Protein AF-A0A146L3U7-F1 (afdb_monomer_lite)

Sequence (199 aa):
INCDTAVQVYYIPWEIVKQVVHESEDSKIIMSKIWKAISIKIALNILLYNVVTFQGWAPEKLLLFLNKGFVPIIPEMISVVITTRVEIIILIEGLVMDKFSRTVYTAPVYIPKSMHEIILPEHPDWEYSTMIETRMLIIPSNISNEEELKGPGGIFKFREKERSRDDDSPHRKVGFDVDPKEIVTKSENLNSTTSSKIL

pLDDT: mean 80.88, std 21.65, range [30.23, 97.44]

Organism: Lygus hesperus (NCBI:txid30085)

Secondary structure (DSSP, 8-state):
---SS--------HHHHHHHHHHSTTHHHHHHHHHHHHHHHHHHHHHHHH-GGGTTS-HHHHHHHHTT-B----TTEEEEE--TTEEEEEEEESEEEETTT--EEESSEEE-GGG-EEE-TTSTT--S---SPPEEEEEE-TT--HHHHHSTTSSEEE------S-S-------PPP----------------------

Radius of gyration: 30.85 Å; chains: 1; bounding box: 64×48×101 Å

Foldseek 3Di:
DDDPDDDDDDDDDPVNVVCCCPPDPCNQVVVFVVVLVVQLVVVLVQCCPPPPVCVPPDSVVSSVQSVQKTKDPDPQWFKFFQDPQWDWKFWAADWKALPVVRDIDGPGHTDDSVSRMIGDCNHPPHDDDDPMDIIMIIGTDPVDHDCRQVDPPHGTDGDDDPPPPPPDDDPDDPDDDDDDDDDDDDDDDDDDDYDDDDD

Structure (mmCIF, N/CA/C/O backbone):
data_AF-A0A146L3U7-F1
#
_entry.id   AF-A0A146L3U7-F1
#
loop_
_atom_site.group_PDB
_atom_site.id
_atom_site.type_symbol
_atom_site.label_atom_id
_atom_site.label_alt_id
_atom_site.label_comp_id
_atom_site.label_asym_id
_atom_site.label_entity_id
_atom_site.label_seq_id
_atom_site.pdbx_PDB_ins_code
_atom_site.Cartn_x
_atom_site.Cartn_y
_atom_site.Cartn_z
_atom_site.occupancy
_atom_site.B_iso_or_equiv
_atom_site.auth_seq_id
_atom_site.auth_comp_id
_atom_site.auth_asym_id
_atom_site.auth_atom_id
_atom_site.pdbx_PDB_model_num
ATOM 1 N N . ILE A 1 1 ? -19.710 -14.149 21.135 1.00 64.25 1 ILE A N 1
ATOM 2 C CA . ILE A 1 1 ? -19.512 -12.732 21.518 1.00 64.25 1 ILE A CA 1
ATOM 3 C C . ILE A 1 1 ? -20.471 -12.495 22.664 1.00 64.25 1 ILE A C 1
ATOM 5 O O . ILE A 1 1 ? -21.664 -12.654 22.446 1.00 64.25 1 ILE A O 1
ATOM 9 N N . ASN A 1 2 ? -19.951 -12.235 23.861 1.00 81.06 2 ASN A N 1
ATOM 10 C CA . ASN A 1 2 ? -20.772 -11.973 25.041 1.00 81.06 2 ASN A CA 1
ATOM 11 C C . ASN A 1 2 ? -20.690 -10.479 25.349 1.00 81.06 2 ASN A C 1
ATOM 13 O O . ASN A 1 2 ? -19.618 -9.888 25.222 1.00 81.06 2 ASN A O 1
ATOM 17 N N . CYS A 1 3 ? -21.825 -9.880 25.694 1.00 83.44 3 CYS A N 1
ATOM 18 C CA . CYS A 1 3 ? -21.910 -8.475 26.061 1.00 83.44 3 CYS A CA 1
ATOM 19 C C . CYS A 1 3 ? 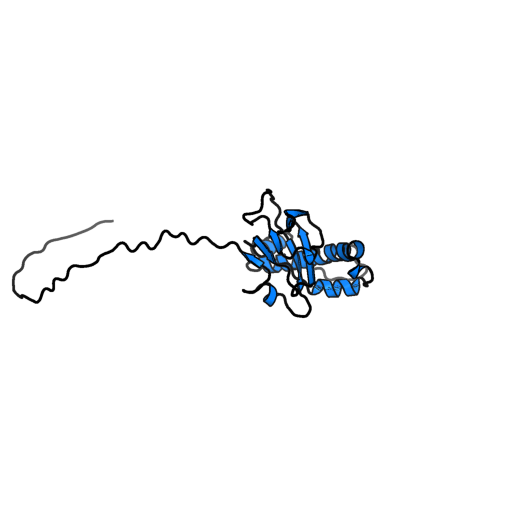-22.214 -8.396 27.554 1.00 83.44 3 CYS A C 1
ATOM 21 O O . CYS A 1 3 ? -23.281 -8.829 27.982 1.00 83.44 3 CYS A O 1
ATOM 23 N N . ASP A 1 4 ? -21.280 -7.843 28.325 1.00 89.12 4 ASP A N 1
ATOM 24 C CA . ASP A 1 4 ? -21.443 -7.658 29.773 1.00 89.12 4 ASP A CA 1
ATOM 25 C C . ASP A 1 4 ? -22.348 -6.453 30.104 1.00 89.12 4 ASP A C 1
ATOM 27 O O . ASP A 1 4 ? -22.789 -6.282 31.238 1.00 89.12 4 ASP A O 1
ATOM 31 N N . THR A 1 5 ? -22.650 -5.614 29.105 1.00 92.12 5 THR A N 1
ATOM 32 C CA . THR A 1 5 ? -23.499 -4.420 29.211 1.00 92.12 5 THR A CA 1
ATOM 33 C C . THR A 1 5 ? -24.486 -4.323 28.045 1.00 92.12 5 THR A C 1
ATOM 35 O O . THR A 1 5 ? -24.352 -5.009 27.028 1.00 92.12 5 THR A O 1
ATOM 38 N N . ALA A 1 6 ? -25.503 -3.464 28.188 1.00 89.69 6 ALA A N 1
ATOM 39 C CA . ALA A 1 6 ? -26.443 -3.173 27.110 1.00 89.69 6 ALA A CA 1
ATOM 40 C C . ALA A 1 6 ? -25.711 -2.518 25.927 1.00 89.69 6 ALA A C 1
ATOM 42 O O . ALA A 1 6 ? -25.064 -1.482 26.082 1.00 89.69 6 ALA A O 1
ATOM 43 N N . VAL A 1 7 ? -25.838 -3.119 24.745 1.00 91.12 7 VAL A N 1
ATOM 44 C CA . VAL A 1 7 ? -25.211 -2.647 23.507 1.00 91.12 7 VAL A CA 1
ATOM 45 C C . VAL A 1 7 ? -26.251 -2.468 22.409 1.00 91.12 7 VAL A C 1
ATOM 47 O O . VAL A 1 7 ? -27.210 -3.232 22.310 1.00 91.12 7 VAL A O 1
ATOM 50 N N . GLN A 1 8 ? -26.035 -1.471 21.554 1.00 91.50 8 GLN A N 1
ATOM 51 C CA . GLN A 1 8 ? -26.776 -1.321 20.308 1.00 91.50 8 GLN A CA 1
ATOM 52 C C . GLN A 1 8 ? -25.985 -1.992 19.186 1.00 91.50 8 GLN A C 1
ATOM 54 O O . GLN A 1 8 ? -24.824 -1.657 18.951 1.00 91.50 8 GLN A O 1
ATOM 59 N N . VAL A 1 9 ? -26.611 -2.950 18.504 1.00 89.00 9 VAL A N 1
ATOM 60 C CA . VAL A 1 9 ? -25.980 -3.722 17.429 1.00 89.00 9 VAL A CA 1
ATOM 61 C C . VAL A 1 9 ? -26.644 -3.377 16.105 1.00 89.00 9 VAL A C 1
ATOM 63 O O . VAL A 1 9 ? -27.868 -3.365 16.000 1.00 89.00 9 VAL A O 1
ATOM 66 N N . TYR A 1 10 ? -25.820 -3.134 15.090 1.00 91.06 10 TYR A N 1
ATOM 67 C CA . TYR A 1 10 ? -26.258 -3.008 13.707 1.00 91.06 10 TYR A CA 1
ATOM 68 C C . TYR A 1 10 ? -25.872 -4.281 12.960 1.00 91.06 10 TYR A C 1
ATOM 70 O O . TYR A 1 10 ? -24.702 -4.662 12.932 1.00 91.06 10 TYR A O 1
ATOM 78 N N . TYR A 1 11 ? -26.864 -4.947 12.377 1.00 91.75 11 TYR A N 1
ATOM 79 C CA . TYR A 1 11 ? -26.659 -6.113 11.529 1.00 91.75 11 TYR A CA 1
ATOM 80 C C . TYR A 1 11 ? -26.715 -5.681 10.065 1.00 91.75 11 TYR A C 1
ATOM 82 O O . TYR A 1 11 ? -27.721 -5.134 9.617 1.00 91.75 11 TYR A O 1
ATOM 90 N N . ILE A 1 12 ? -25.630 -5.927 9.331 1.00 90.88 12 ILE A N 1
ATOM 91 C CA . ILE A 1 12 ? -25.561 -5.712 7.885 1.00 90.88 12 ILE A CA 1
ATOM 92 C C . ILE A 1 12 ? -25.458 -7.098 7.238 1.00 90.88 12 ILE A C 1
ATOM 94 O O . ILE A 1 12 ? -24.475 -7.798 7.503 1.00 90.88 12 ILE A O 1
ATOM 98 N N . PRO A 1 13 ? -26.444 -7.520 6.426 1.00 94.44 13 PRO A N 1
ATOM 99 C CA . PRO A 1 13 ? -26.392 -8.804 5.737 1.00 94.44 13 PRO A CA 1
ATOM 100 C C . PRO A 1 13 ? -25.167 -8.908 4.828 1.00 94.44 13 PRO A C 1
ATOM 102 O O . PRO A 1 13 ? -24.759 -7.925 4.200 1.00 94.44 13 PRO A O 1
ATOM 105 N N . TRP A 1 14 ? -24.598 -10.108 4.726 1.00 90.19 14 TRP A N 1
ATOM 106 C CA . TRP A 1 14 ? -23.411 -10.351 3.905 1.00 90.19 14 TRP A CA 1
ATOM 107 C C . TRP A 1 14 ? -23.658 -10.033 2.428 1.00 90.19 14 TRP A C 1
ATOM 109 O O . TRP A 1 14 ? -22.782 -9.506 1.751 1.00 90.19 14 TRP A O 1
ATOM 119 N N . GLU A 1 15 ? -24.867 -10.287 1.943 1.00 93.31 15 GLU A N 1
ATOM 120 C CA . GLU A 1 15 ? -25.295 -10.033 0.571 1.00 93.31 15 GLU A CA 1
ATOM 121 C C . GLU A 1 15 ? -25.201 -8.542 0.238 1.00 93.31 15 GLU A C 1
ATOM 123 O O . GLU A 1 15 ? -24.693 -8.177 -0.819 1.00 93.31 15 GLU A O 1
ATOM 128 N N . ILE A 1 16 ? -25.602 -7.682 1.180 1.00 90.62 16 ILE A N 1
ATOM 129 C CA . ILE A 1 16 ? -25.508 -6.226 1.038 1.00 90.62 16 ILE A CA 1
ATOM 130 C C . ILE A 1 16 ? -24.049 -5.783 1.067 1.00 90.62 16 ILE A C 1
ATOM 132 O O . ILE A 1 16 ? -23.641 -4.977 0.235 1.00 90.62 16 ILE A O 1
ATOM 136 N N . VAL A 1 17 ? -23.238 -6.329 1.981 1.00 88.81 17 VAL A N 1
ATOM 137 C CA . VAL A 1 17 ? -21.798 -6.032 2.016 1.00 88.81 17 VAL A CA 1
ATOM 138 C C . VAL A 1 17 ? -21.153 -6.410 0.688 1.00 88.81 17 VAL A C 1
ATOM 140 O O . VAL A 1 17 ? -20.455 -5.590 0.103 1.00 88.81 17 VAL A O 1
ATOM 143 N N . LYS A 1 18 ? -21.424 -7.614 0.180 1.00 89.75 18 LYS A N 1
ATOM 144 C CA . LYS A 1 18 ? -20.899 -8.108 -1.093 1.00 89.75 18 LYS A CA 1
ATOM 145 C C . LYS A 1 18 ? -21.318 -7.202 -2.250 1.00 89.75 18 LYS A C 1
ATOM 147 O O . LYS A 1 18 ? -20.466 -6.793 -3.033 1.00 89.75 18 LYS A O 1
ATOM 152 N N . GLN A 1 19 ? -22.597 -6.848 -2.324 1.00 88.31 19 GLN A N 1
ATOM 153 C CA . GLN A 1 19 ? -23.114 -5.954 -3.353 1.00 88.31 19 GLN A CA 1
ATOM 154 C C . GLN A 1 19 ? -22.427 -4.586 -3.303 1.00 88.31 19 GLN A C 1
ATOM 156 O O . GLN A 1 19 ? -21.906 -4.112 -4.304 1.00 88.31 19 GLN A O 1
ATOM 161 N N . VAL A 1 20 ? -22.338 -3.964 -2.129 1.00 88.19 20 VAL A N 1
ATOM 162 C CA . VAL A 1 20 ? -21.688 -2.656 -1.975 1.00 88.19 20 VAL A CA 1
ATOM 163 C C . VAL A 1 20 ? -20.201 -2.734 -2.324 1.00 88.19 20 VAL A C 1
ATOM 165 O O . VAL A 1 20 ? -19.662 -1.858 -2.995 1.00 88.19 20 VAL A O 1
ATOM 168 N N . VAL A 1 21 ? -19.527 -3.797 -1.904 1.00 87.31 21 VAL A N 1
ATOM 169 C CA . VAL A 1 21 ? -18.091 -3.973 -2.113 1.00 87.31 21 VAL A CA 1
ATOM 170 C C . VAL A 1 21 ? -17.738 -4.256 -3.577 1.00 87.31 21 VAL A C 1
ATOM 172 O O . VAL A 1 21 ? -16.636 -3.899 -3.984 1.00 87.31 21 VAL A O 1
ATOM 175 N N . HIS A 1 22 ? -18.633 -4.839 -4.380 1.00 86.75 22 HIS A N 1
ATOM 176 C CA . HIS A 1 22 ? -18.335 -5.226 -5.768 1.00 86.75 22 HIS A CA 1
ATOM 177 C C . HIS A 1 22 ? -19.089 -4.439 -6.845 1.00 86.75 22 HIS A C 1
ATOM 179 O O . HIS A 1 22 ? -18.565 -4.278 -7.942 1.00 86.75 22 HIS A O 1
ATOM 185 N N . GLU A 1 23 ? -20.299 -3.966 -6.557 1.00 87.31 23 GLU A N 1
ATOM 186 C CA . GLU A 1 23 ? -21.228 -3.426 -7.561 1.00 87.31 23 GLU A CA 1
ATOM 187 C C . GLU A 1 23 ? -21.478 -1.921 -7.401 1.00 87.31 23 GLU A C 1
ATOM 189 O O . GLU A 1 23 ? -22.061 -1.302 -8.288 1.00 87.31 23 GLU A O 1
ATOM 194 N N . SER A 1 24 ? -21.048 -1.308 -6.292 1.00 88.12 24 SER A N 1
ATOM 195 C CA . SER A 1 24 ? -21.213 0.137 -6.099 1.00 88.12 24 SER A CA 1
ATOM 196 C C . SER A 1 24 ? -20.168 0.954 -6.862 1.00 88.12 24 SER A C 1
ATOM 198 O O . SER A 1 24 ? -19.038 0.511 -7.075 1.00 88.12 24 SER A O 1
ATOM 200 N N . GLU A 1 25 ? -20.520 2.193 -7.205 1.00 85.50 25 GLU A N 1
ATOM 201 C CA . GLU A 1 25 ? -19.589 3.176 -7.778 1.00 85.50 25 GLU A CA 1
ATOM 202 C C . GLU A 1 25 ? -18.377 3.417 -6.854 1.00 85.50 25 GLU A C 1
ATOM 204 O O . GLU A 1 25 ? -17.232 3.497 -7.304 1.00 85.50 25 GLU A O 1
ATOM 209 N N . ASP A 1 26 ? -18.616 3.390 -5.539 1.00 87.75 26 ASP A N 1
ATOM 210 C CA . ASP A 1 26 ? -17.605 3.570 -4.495 1.00 87.75 26 ASP A CA 1
ATOM 211 C C . ASP A 1 26 ? -16.837 2.287 -4.134 1.00 87.75 26 ASP A C 1
ATOM 213 O O . ASP A 1 26 ? -15.997 2.301 -3.225 1.00 87.75 26 ASP A O 1
ATOM 217 N N . SER A 1 27 ? -17.073 1.175 -4.840 1.00 88.19 27 SER A N 1
ATOM 218 C CA . SER A 1 27 ? -16.477 -0.141 -4.567 1.00 88.19 27 SER A CA 1
ATOM 219 C C . SER A 1 27 ? -14.962 -0.059 -4.343 1.00 88.19 27 SER A C 1
ATOM 221 O O . SER A 1 27 ? -14.445 -0.586 -3.355 1.00 88.19 27 SER A O 1
ATOM 223 N N . LYS A 1 28 ? -14.241 0.684 -5.193 1.00 88.31 28 LYS A N 1
ATOM 224 C CA . LYS A 1 28 ? -12.779 0.849 -5.091 1.00 88.31 28 LYS A CA 1
ATOM 225 C C . LYS A 1 28 ? -12.353 1.561 -3.808 1.00 88.31 28 LYS A C 1
ATOM 227 O O . LYS A 1 28 ? -11.366 1.169 -3.183 1.00 88.31 28 LYS A O 1
ATOM 232 N N . ILE A 1 29 ? -13.088 2.594 -3.400 1.00 89.94 29 ILE A N 1
ATOM 233 C CA . ILE A 1 29 ? -12.806 3.358 -2.177 1.00 89.94 29 ILE A CA 1
ATOM 234 C C . ILE A 1 29 ? -13.068 2.478 -0.954 1.00 89.94 29 ILE A C 1
ATOM 236 O O . ILE A 1 29 ? -12.265 2.446 -0.019 1.00 89.94 29 ILE A O 1
ATOM 240 N N . ILE A 1 30 ? -14.173 1.735 -0.966 1.00 91.19 30 ILE A N 1
ATOM 241 C CA . ILE A 1 30 ? -14.545 0.823 0.117 1.00 91.19 30 ILE A CA 1
ATOM 242 C C . ILE A 1 30 ? -13.511 -0.300 0.237 1.00 91.19 30 ILE A C 1
ATOM 244 O O . ILE A 1 30 ? -12.990 -0.532 1.329 1.00 91.19 30 ILE A O 1
ATOM 248 N N . MET A 1 31 ? -13.135 -0.924 -0.880 1.00 90.88 31 MET A N 1
ATOM 249 C CA . MET A 1 31 ? -12.073 -1.931 -0.927 1.00 90.88 31 MET A CA 1
ATOM 250 C C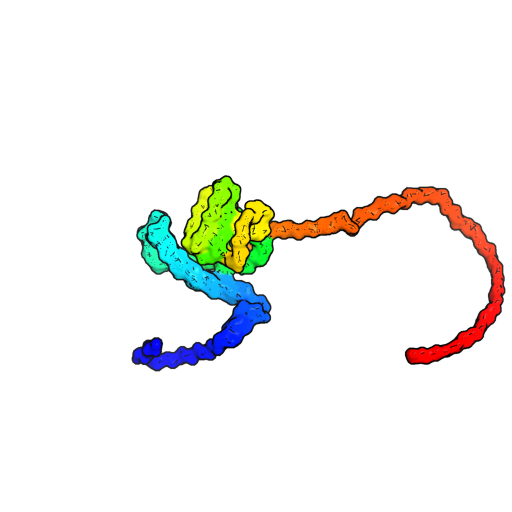 . MET A 1 31 ? -10.751 -1.383 -0.399 1.00 90.88 31 MET A C 1
ATOM 252 O O . MET A 1 31 ? -10.131 -2.017 0.451 1.00 90.88 31 MET A O 1
ATOM 256 N N . SER A 1 32 ? -10.339 -0.188 -0.827 1.00 92.56 32 SER A N 1
ATOM 257 C CA . SER A 1 32 ? -9.122 0.461 -0.323 1.00 92.56 32 SER A CA 1
ATOM 258 C C . SER A 1 32 ? -9.145 0.610 1.205 1.00 92.56 32 SER A C 1
ATOM 260 O O . SER A 1 32 ? -8.160 0.296 1.876 1.00 92.56 32 SER A O 1
ATOM 262 N N . LYS A 1 33 ? -10.285 1.013 1.784 1.00 93.44 33 LYS A N 1
ATOM 263 C CA . LYS A 1 33 ? -10.459 1.147 3.241 1.00 93.44 33 LYS A CA 1
ATOM 264 C C . LYS A 1 33 ? -10.426 -0.198 3.970 1.00 93.44 33 LYS A C 1
ATOM 266 O O . LYS A 1 33 ? -9.764 -0.303 5.004 1.00 93.44 33 LYS A O 1
ATOM 271 N N . ILE A 1 34 ? -11.100 -1.219 3.438 1.00 93.06 34 ILE A N 1
ATOM 272 C CA . ILE A 1 34 ? -11.085 -2.581 3.998 1.00 93.06 34 ILE A CA 1
ATOM 273 C C . ILE A 1 34 ? -9.654 -3.116 4.002 1.00 93.06 34 ILE A C 1
ATOM 275 O O . ILE A 1 34 ? -9.141 -3.543 5.040 1.00 93.06 34 ILE A O 1
ATOM 279 N N . TRP A 1 35 ? -8.973 -3.015 2.863 1.00 95.06 35 TRP A N 1
ATOM 280 C CA . TRP A 1 35 ? -7.601 -3.477 2.738 1.00 95.06 35 TRP A CA 1
ATOM 281 C C . TRP A 1 35 ? -6.644 -2.683 3.602 1.00 95.06 35 TRP A C 1
ATOM 283 O O . TRP A 1 35 ? -5.776 -3.293 4.213 1.00 95.06 35 TRP A O 1
ATOM 293 N N . LYS A 1 36 ? -6.816 -1.368 3.759 1.00 96.19 36 LYS A N 1
ATOM 294 C CA . LYS A 1 36 ? -6.034 -0.580 4.721 1.00 96.19 36 LYS A CA 1
ATOM 295 C C . LYS A 1 36 ? -6.154 -1.141 6.139 1.00 96.19 36 LYS A C 1
ATOM 297 O O . LYS A 1 36 ? -5.131 -1.343 6.790 1.00 96.19 36 LYS A O 1
ATOM 302 N N . ALA A 1 37 ? -7.364 -1.453 6.606 1.00 95.69 37 ALA A N 1
ATOM 303 C CA . ALA A 1 37 ? -7.568 -2.019 7.942 1.00 95.69 37 ALA A CA 1
ATOM 304 C C . ALA A 1 37 ? -6.878 -3.386 8.118 1.00 95.69 37 ALA A C 1
ATOM 306 O O . ALA A 1 37 ? -6.237 -3.630 9.143 1.00 95.69 37 ALA A O 1
ATOM 307 N N . ILE A 1 38 ? -6.964 -4.260 7.110 1.00 95.44 38 ILE A N 1
ATOM 308 C CA . ILE A 1 38 ? -6.264 -5.557 7.086 1.00 95.44 38 ILE A CA 1
ATOM 309 C C . ILE A 1 38 ? -4.745 -5.341 7.089 1.00 95.44 38 ILE A C 1
ATOM 311 O O . ILE A 1 38 ? -4.009 -5.960 7.860 1.00 95.44 38 ILE A O 1
ATOM 315 N N . SER A 1 39 ? -4.285 -4.403 6.268 1.00 96.62 39 SER A N 1
ATOM 316 C CA . SER A 1 39 ? -2.871 -4.155 6.029 1.00 96.62 39 SER A CA 1
ATOM 317 C C . SER A 1 39 ? -2.173 -3.607 7.258 1.00 96.62 39 SER A C 1
ATOM 319 O O . SER A 1 39 ? -1.057 -4.018 7.535 1.00 96.62 39 SER A O 1
ATOM 321 N N . ILE A 1 40 ? -2.823 -2.733 8.032 1.00 96.69 40 ILE A N 1
ATOM 322 C CA . ILE A 1 40 ? -2.271 -2.209 9.290 1.00 96.69 40 ILE A CA 1
ATOM 323 C C . ILE A 1 40 ? -1.967 -3.353 10.268 1.00 96.69 40 ILE A C 1
ATOM 325 O O . ILE A 1 40 ? -0.909 -3.354 10.892 1.00 96.69 40 ILE A O 1
ATOM 329 N N . LYS A 1 41 ? -2.847 -4.359 10.375 1.00 94.62 41 LYS A N 1
ATOM 330 C CA . LYS A 1 41 ? -2.627 -5.516 11.262 1.00 94.62 41 LYS A CA 1
ATOM 331 C C . LYS A 1 41 ? -1.448 -6.376 10.807 1.00 94.62 41 LYS A C 1
ATOM 333 O O . LYS A 1 41 ? -0.636 -6.793 11.632 1.00 94.62 41 LYS A O 1
ATOM 338 N N . ILE A 1 42 ? -1.344 -6.628 9.504 1.00 95.12 42 ILE A N 1
ATOM 339 C CA . ILE A 1 42 ? -0.239 -7.398 8.916 1.00 95.12 42 ILE A CA 1
ATOM 340 C C . ILE A 1 42 ? 1.079 -6.628 9.076 1.00 95.12 42 ILE A C 1
ATOM 342 O O . ILE A 1 42 ? 2.064 -7.160 9.587 1.00 95.12 42 ILE A O 1
ATOM 346 N N . ALA A 1 43 ? 1.066 -5.347 8.715 1.00 95.62 43 ALA A N 1
ATOM 347 C CA . ALA A 1 43 ? 2.201 -4.442 8.780 1.00 95.62 43 ALA A CA 1
ATOM 348 C C . ALA A 1 43 ? 2.772 -4.306 10.190 1.00 95.62 43 ALA A C 1
ATOM 350 O O . ALA A 1 43 ? 3.988 -4.333 10.351 1.00 95.62 43 ALA A O 1
ATOM 351 N N . LEU A 1 44 ? 1.910 -4.197 11.206 1.00 94.44 44 LEU A N 1
ATOM 352 C CA . LEU A 1 44 ? 2.335 -4.099 12.600 1.00 94.44 44 LEU A CA 1
ATOM 353 C C . LEU A 1 44 ? 3.244 -5.274 12.984 1.00 94.44 44 LEU A C 1
ATOM 355 O O . LEU A 1 44 ? 4.330 -5.059 13.513 1.00 94.44 44 LEU A O 1
ATOM 359 N N . ASN A 1 45 ? 2.834 -6.501 12.653 1.00 92.00 45 ASN A N 1
ATOM 360 C CA . ASN A 1 45 ? 3.616 -7.700 12.946 1.00 92.00 45 ASN A CA 1
ATOM 361 C C . ASN A 1 45 ? 4.924 -7.727 12.144 1.00 92.00 45 ASN A C 1
ATOM 363 O O . ASN A 1 45 ? 5.991 -7.949 12.707 1.00 92.00 45 ASN A O 1
ATOM 367 N N . ILE A 1 46 ? 4.871 -7.442 10.841 1.00 92.69 46 ILE A N 1
ATOM 368 C CA . ILE A 1 46 ? 6.070 -7.458 9.991 1.00 92.69 46 ILE A CA 1
ATOM 369 C C . ILE A 1 46 ? 7.111 -6.453 10.484 1.00 92.69 46 ILE A C 1
ATOM 371 O O . ILE A 1 46 ? 8.285 -6.794 10.599 1.00 92.69 46 ILE A O 1
ATOM 375 N N . LEU A 1 47 ? 6.701 -5.221 10.783 1.00 92.75 47 LEU A N 1
ATOM 376 C CA . LEU A 1 47 ? 7.633 -4.169 11.172 1.00 92.75 47 LEU A CA 1
ATOM 377 C C . LEU A 1 47 ? 8.226 -4.411 12.562 1.00 92.75 47 LEU A C 1
ATOM 379 O O . LEU A 1 47 ? 9.426 -4.213 12.733 1.00 92.75 47 LEU A O 1
ATOM 383 N N . LEU A 1 48 ? 7.423 -4.870 13.529 1.00 89.44 48 LEU A N 1
ATOM 384 C CA . LEU A 1 48 ? 7.907 -5.136 14.886 1.00 89.44 48 LEU A CA 1
ATOM 385 C C . LEU A 1 48 ? 8.944 -6.257 14.932 1.00 89.44 48 LEU A C 1
ATOM 387 O O . LEU A 1 48 ? 9.884 -6.156 15.709 1.00 89.44 48 LEU A O 1
ATOM 391 N N . TYR A 1 49 ? 8.801 -7.306 14.120 1.00 85.94 49 TYR A N 1
ATOM 392 C CA . TYR A 1 49 ? 9.704 -8.459 14.191 1.00 85.94 49 TYR A CA 1
ATOM 393 C C . TYR A 1 49 ? 10.848 -8.395 13.177 1.00 85.94 49 TYR A C 1
ATOM 395 O O . TYR A 1 49 ? 11.975 -8.755 13.513 1.00 85.94 49 TYR A O 1
ATOM 403 N N . ASN A 1 50 ? 10.599 -7.879 11.969 1.00 86.38 50 ASN A N 1
ATOM 404 C CA . ASN A 1 50 ? 11.531 -8.033 10.847 1.00 86.38 50 ASN A CA 1
ATOM 405 C C . ASN A 1 50 ? 12.312 -6.758 10.503 1.00 86.38 50 ASN A C 1
ATOM 407 O O . ASN A 1 50 ? 13.232 -6.817 9.689 1.00 86.38 50 ASN A O 1
ATOM 411 N N . VAL A 1 51 ? 11.969 -5.602 11.088 1.00 88.88 51 VAL A N 1
ATOM 412 C CA . VAL A 1 51 ? 12.601 -4.321 10.739 1.00 88.88 51 VAL A CA 1
ATOM 413 C C . VAL A 1 51 ? 13.180 -3.643 11.979 1.00 88.88 51 VAL A C 1
ATOM 415 O O . VAL A 1 51 ? 12.461 -3.082 12.804 1.00 88.88 51 VAL A O 1
ATOM 418 N N . VAL A 1 52 ? 14.513 -3.637 12.072 1.00 87.88 52 VAL A N 1
ATOM 419 C CA . VAL A 1 52 ? 15.281 -3.128 13.229 1.00 87.88 52 VAL A CA 1
ATOM 420 C C . VAL A 1 52 ? 14.878 -1.704 13.626 1.00 87.88 52 VAL A C 1
ATOM 422 O O . VAL A 1 52 ? 14.763 -1.395 14.808 1.00 87.88 52 VAL A O 1
ATOM 425 N N . THR A 1 53 ? 14.584 -0.839 12.653 1.00 88.06 53 THR A N 1
ATOM 426 C CA . THR A 1 53 ? 14.162 0.552 12.889 1.00 88.06 53 THR A CA 1
ATOM 427 C C . THR A 1 53 ? 12.897 0.673 13.752 1.00 88.06 53 THR A C 1
ATOM 429 O O . THR A 1 53 ? 12.733 1.675 14.452 1.00 88.06 53 THR A O 1
ATOM 432 N N . PHE A 1 54 ? 12.013 -0.332 13.727 1.00 89.12 54 PHE A N 1
ATOM 433 C CA . PHE A 1 54 ? 10.716 -0.309 14.411 1.00 89.12 54 PHE A CA 1
ATOM 434 C C . PHE A 1 54 ? 10.638 -1.232 15.634 1.00 89.12 54 PHE A C 1
ATOM 436 O O . PHE A 1 54 ? 9.689 -1.109 16.403 1.00 89.12 54 PHE A O 1
ATOM 443 N N . GLN A 1 55 ? 11.643 -2.080 15.882 1.00 86.06 55 GLN A N 1
ATOM 444 C CA . GLN A 1 55 ? 11.680 -3.004 17.030 1.00 86.06 55 GLN A CA 1
ATOM 445 C C . GLN A 1 55 ? 11.586 -2.301 18.400 1.00 86.06 55 GLN A C 1
ATOM 447 O O . GLN A 1 55 ? 11.108 -2.889 19.363 1.00 86.06 55 GLN A O 1
ATOM 452 N N . GLY A 1 56 ? 12.006 -1.034 18.497 1.00 86.19 56 GLY A N 1
ATOM 453 C CA . GLY A 1 56 ? 11.920 -0.234 19.728 1.00 86.19 56 GLY A CA 1
ATOM 454 C C . GLY A 1 56 ? 10.670 0.645 19.848 1.00 86.19 56 GLY A C 1
ATOM 455 O O . GLY A 1 56 ? 10.575 1.450 20.774 1.00 86.19 56 GLY A O 1
ATOM 456 N N . TRP A 1 57 ? 9.743 0.584 18.891 1.00 92.69 57 TRP A N 1
ATOM 457 C CA . TRP A 1 57 ? 8.547 1.423 18.920 1.00 92.69 57 TRP A CA 1
ATOM 458 C C . TRP A 1 57 ? 7.450 0.783 19.766 1.00 92.69 57 TRP A C 1
ATOM 460 O O . TRP A 1 57 ? 7.186 -0.411 19.664 1.00 92.69 57 TRP A O 1
ATOM 470 N N . ALA A 1 58 ? 6.748 1.608 20.547 1.00 93.06 58 ALA A N 1
ATOM 471 C CA . ALA A 1 58 ? 5.503 1.186 21.177 1.00 93.06 58 ALA A CA 1
ATOM 472 C C . ALA A 1 58 ? 4.460 0.821 20.095 1.00 93.06 58 ALA A C 1
ATOM 474 O O . ALA A 1 58 ? 4.355 1.554 19.097 1.00 93.06 58 ALA A O 1
ATOM 475 N N . PRO A 1 59 ? 3.669 -0.256 20.273 1.00 90.88 59 PRO A N 1
ATOM 476 C CA . PRO A 1 59 ? 2.657 -0.674 19.302 1.00 90.88 59 PRO A CA 1
ATOM 477 C C . PRO A 1 59 ? 1.686 0.447 18.913 1.00 90.88 59 PRO A C 1
ATOM 479 O O . PRO A 1 59 ? 1.362 0.609 17.739 1.00 90.88 59 PRO A O 1
ATOM 482 N N . GLU A 1 60 ? 1.281 1.286 19.865 1.00 92.44 60 GLU A N 1
ATOM 483 C CA . GLU A 1 60 ? 0.350 2.399 19.656 1.00 92.44 60 GLU A CA 1
ATOM 484 C C . GLU A 1 60 ? 0.955 3.469 18.743 1.00 92.44 60 GLU A C 1
ATOM 486 O O . GLU A 1 60 ? 0.296 3.976 17.833 1.00 92.44 60 GLU A O 1
ATOM 491 N N . LYS A 1 61 ? 2.244 3.778 18.935 1.00 93.75 61 LYS A N 1
ATOM 492 C CA . LYS A 1 61 ? 2.981 4.714 18.076 1.00 93.75 61 LYS A CA 1
ATOM 493 C C . LYS A 1 61 ? 3.065 4.180 16.648 1.00 93.75 61 LYS A C 1
ATOM 495 O O . LYS A 1 61 ? 2.897 4.942 15.694 1.00 93.75 61 LYS A O 1
ATOM 500 N N . LEU A 1 62 ? 3.316 2.881 16.499 1.00 94.19 62 LEU A N 1
ATOM 501 C CA . LEU A 1 62 ? 3.398 2.245 15.192 1.00 94.19 62 LEU A CA 1
ATOM 502 C C . LEU A 1 62 ? 2.028 2.213 14.504 1.00 94.19 62 LEU A C 1
ATOM 504 O O . LEU A 1 62 ? 1.942 2.549 13.329 1.00 94.19 62 LEU A O 1
ATOM 508 N N . LEU A 1 63 ? 0.945 1.935 15.232 1.00 94.75 63 LEU A N 1
ATOM 509 C CA . LEU A 1 63 ? -0.421 2.035 14.711 1.00 94.75 63 LEU A CA 1
ATOM 510 C C . LEU A 1 63 ? -0.746 3.448 14.207 1.00 94.75 63 LEU A C 1
ATOM 512 O O . LEU A 1 63 ? -1.275 3.598 13.107 1.00 94.75 63 LEU A O 1
ATOM 516 N N . LEU A 1 64 ? -0.406 4.494 14.967 1.00 94.44 64 LEU A N 1
ATOM 517 C CA . LEU A 1 64 ? -0.594 5.885 14.530 1.00 94.44 64 LEU A CA 1
ATOM 518 C C . LEU A 1 64 ? 0.193 6.199 13.252 1.00 94.44 64 LEU A C 1
ATOM 520 O O . LEU A 1 64 ? -0.302 6.897 12.369 1.00 94.44 64 LEU A O 1
ATOM 524 N N . PHE A 1 65 ? 1.406 5.665 13.134 1.00 94.75 65 PHE A N 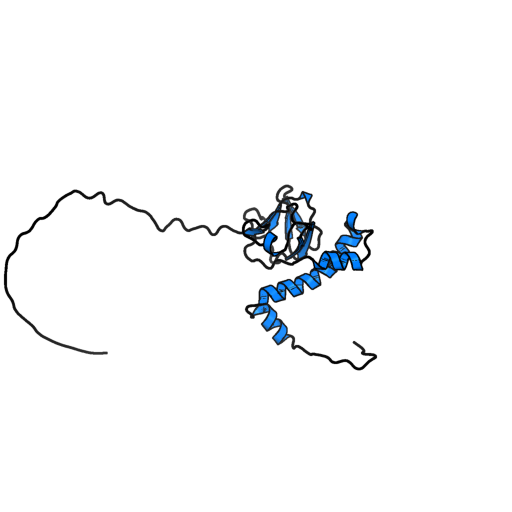1
ATOM 525 C CA . PHE A 1 65 ? 2.227 5.818 11.940 1.00 94.75 65 PHE A CA 1
ATOM 526 C C . PHE A 1 65 ? 1.645 5.070 10.728 1.00 94.75 65 PHE A C 1
ATOM 528 O O . PHE A 1 65 ? 1.475 5.672 9.669 1.00 94.75 65 PHE A O 1
ATOM 535 N N . LEU A 1 66 ? 1.259 3.801 10.894 1.00 95.69 66 LEU A N 1
ATOM 536 C CA . LEU A 1 66 ? 0.636 2.977 9.851 1.00 95.69 66 LEU A CA 1
ATOM 537 C C . LEU A 1 66 ? -0.697 3.565 9.358 1.00 95.69 66 LEU A C 1
ATOM 539 O O . LEU A 1 66 ? -1.027 3.448 8.179 1.00 95.69 66 LEU A O 1
ATOM 543 N N . ASN A 1 67 ? -1.442 4.253 10.229 1.00 94.56 67 ASN A N 1
ATOM 544 C CA . ASN A 1 67 ? -2.702 4.913 9.875 1.00 94.56 67 ASN A CA 1
ATOM 545 C C . ASN A 1 67 ? -2.552 6.031 8.832 1.00 94.56 67 ASN A C 1
ATOM 547 O O . ASN A 1 67 ? -3.532 6.351 8.153 1.00 94.56 67 ASN A O 1
ATOM 551 N N . LYS A 1 68 ? -1.350 6.593 8.657 1.00 94.75 68 LYS A N 1
ATOM 552 C CA . LYS A 1 68 ? -1.061 7.560 7.585 1.00 94.75 68 LYS A CA 1
ATOM 553 C C . LYS A 1 68 ? -1.035 6.918 6.197 1.00 94.75 68 LYS A C 1
ATOM 555 O O . LYS A 1 68 ? -1.132 7.625 5.202 1.00 94.75 68 LYS A O 1
ATOM 560 N N . GLY A 1 69 ? -0.871 5.598 6.129 1.00 95.69 69 GLY A N 1
ATOM 561 C CA . GLY A 1 69 ? -0.771 4.881 4.868 1.00 95.69 69 GLY A CA 1
ATOM 562 C C . GLY A 1 69 ? -2.096 4.747 4.128 1.00 95.69 69 GLY A C 1
ATOM 563 O O . GLY A 1 69 ? -3.179 4.942 4.686 1.00 95.69 69 GLY A O 1
ATOM 564 N N . PHE A 1 70 ? -2.003 4.357 2.866 1.00 96.31 70 PHE A N 1
ATOM 565 C CA . PHE A 1 70 ? -3.136 4.063 1.999 1.00 96.31 70 PHE A CA 1
ATOM 566 C C . PHE A 1 70 ? -2.863 2.796 1.187 1.00 96.31 70 PHE A C 1
ATOM 568 O O . PHE A 1 70 ? -1.711 2.401 0.995 1.00 96.31 70 PHE A O 1
ATOM 575 N N . VAL A 1 71 ? -3.932 2.150 0.722 1.00 96.19 71 VAL A N 1
ATOM 576 C CA . VAL A 1 71 ? -3.847 0.992 -0.175 1.00 96.19 71 VAL A CA 1
ATOM 577 C C . VAL A 1 71 ? -4.369 1.419 -1.545 1.00 96.19 71 VAL A C 1
ATOM 579 O O . VAL A 1 71 ? -5.576 1.648 -1.680 1.00 96.19 71 VAL A O 1
ATOM 582 N N . PRO A 1 72 ? -3.504 1.593 -2.556 1.00 92.56 72 PRO A N 1
ATOM 583 C CA . PRO A 1 72 ? -3.953 1.892 -3.906 1.00 92.56 72 PRO A CA 1
ATOM 584 C C . PRO A 1 72 ? -4.735 0.704 -4.478 1.00 92.56 72 PRO A C 1
ATOM 586 O O . PRO A 1 72 ? -4.243 -0.419 -4.492 1.00 92.56 72 PRO A O 1
ATOM 589 N N . ILE A 1 73 ? -5.945 0.974 -4.970 1.00 88.12 73 ILE A N 1
ATOM 590 C CA . ILE A 1 73 ? -6.704 0.060 -5.830 1.00 88.12 73 ILE A CA 1
ATOM 591 C C . ILE A 1 73 ? -6.661 0.675 -7.223 1.00 88.12 73 ILE A C 1
ATOM 593 O O . ILE A 1 73 ? -7.538 1.464 -7.586 1.00 88.12 73 ILE A O 1
ATOM 597 N N . ILE A 1 74 ? -5.570 0.422 -7.946 1.00 79.50 74 ILE A N 1
ATOM 598 C CA . ILE A 1 74 ? -5.333 1.045 -9.246 1.00 79.50 74 ILE A CA 1
ATOM 599 C C . ILE A 1 74 ? -5.151 -0.058 -10.295 1.00 79.50 74 ILE A C 1
ATOM 601 O O . ILE A 1 74 ? -4.141 -0.759 -10.248 1.00 79.50 74 ILE A O 1
ATOM 605 N N . PRO A 1 75 ? -6.121 -0.231 -11.211 1.00 78.81 75 PRO A N 1
ATOM 606 C CA . PRO A 1 75 ? -5.994 -1.195 -12.298 1.00 78.81 75 PRO A CA 1
ATOM 607 C C . PRO A 1 75 ? -4.913 -0.742 -13.288 1.00 78.81 75 PRO A C 1
ATOM 609 O O . PRO A 1 75 ? -4.625 0.453 -13.376 1.00 78.81 75 PRO A O 1
ATOM 612 N N . GLU A 1 76 ? -4.352 -1.679 -14.054 1.00 83.19 76 GLU A N 1
ATOM 613 C CA . GLU A 1 76 ? -3.364 -1.406 -15.117 1.00 83.19 76 GLU A CA 1
ATOM 614 C C . GLU A 1 76 ? -2.012 -0.857 -14.609 1.00 83.19 76 GLU A C 1
ATOM 616 O O . GLU A 1 76 ? -1.208 -0.308 -15.374 1.00 83.19 76 GLU A O 1
ATOM 621 N N . MET A 1 77 ? -1.757 -0.969 -13.301 1.00 89.38 77 MET A N 1
ATOM 622 C CA . MET A 1 77 ? -0.499 -0.575 -12.673 1.00 89.38 77 MET A CA 1
ATOM 623 C C . MET A 1 77 ? 0.566 -1.646 -12.935 1.00 89.38 77 MET A C 1
ATOM 625 O O . MET A 1 77 ? 0.436 -2.784 -12.491 1.00 89.38 77 MET A O 1
ATOM 629 N N . ILE A 1 78 ? 1.649 -1.264 -13.615 1.00 92.75 78 ILE A N 1
ATOM 630 C CA . ILE A 1 78 ? 2.703 -2.198 -14.050 1.00 92.75 78 ILE A CA 1
ATOM 631 C C . ILE A 1 78 ? 3.993 -2.078 -13.236 1.00 92.75 78 ILE A C 1
ATOM 633 O O . ILE A 1 78 ? 4.732 -3.052 -13.104 1.00 92.75 78 ILE A O 1
ATOM 637 N N . SER A 1 79 ? 4.279 -0.909 -12.657 1.00 94.00 79 SER A N 1
ATOM 638 C CA . SER A 1 79 ? 5.416 -0.747 -11.747 1.00 94.00 79 SER A CA 1
ATOM 639 C C . SER A 1 79 ? 5.194 0.365 -10.722 1.00 94.00 79 SER A C 1
ATOM 641 O O . SER A 1 79 ? 4.337 1.242 -10.884 1.00 94.00 79 SER A O 1
ATOM 643 N N . VAL A 1 80 ? 5.972 0.313 -9.639 1.00 95.12 80 VAL A N 1
ATOM 644 C CA . VAL A 1 80 ? 5.994 1.330 -8.584 1.00 95.12 80 VAL A CA 1
ATOM 645 C C . VAL A 1 80 ? 7.428 1.779 -8.345 1.00 95.12 80 VAL A C 1
ATOM 647 O O . VAL A 1 80 ? 8.289 0.984 -7.971 1.00 95.12 80 VAL A O 1
ATOM 650 N N . VAL A 1 81 ? 7.677 3.074 -8.519 1.00 95.50 81 VAL A N 1
ATOM 651 C CA . VAL A 1 81 ? 8.973 3.705 -8.267 1.00 95.50 81 VAL A CA 1
ATOM 652 C C . VAL A 1 81 ? 9.054 4.142 -6.807 1.00 95.50 81 VAL A C 1
ATOM 654 O O . VAL A 1 81 ? 8.288 4.983 -6.337 1.00 95.50 81 VAL A O 1
ATOM 657 N N . ILE A 1 82 ? 10.017 3.597 -6.079 1.00 94.69 82 ILE A N 1
ATOM 658 C CA . ILE A 1 82 ? 10.273 3.912 -4.680 1.00 94.69 82 ILE A CA 1
ATOM 659 C C . ILE A 1 82 ? 11.146 5.165 -4.608 1.00 94.69 82 ILE A C 1
ATOM 661 O O . ILE A 1 82 ? 12.343 5.146 -4.892 1.00 94.69 82 ILE A O 1
ATOM 665 N N . THR A 1 83 ? 10.530 6.273 -4.207 1.00 93.81 83 THR A N 1
ATOM 666 C CA . THR A 1 83 ? 11.195 7.575 -4.060 1.00 93.81 83 THR A CA 1
ATOM 667 C C . THR A 1 83 ? 11.312 7.971 -2.588 1.00 93.81 83 THR A C 1
ATOM 669 O O . THR A 1 83 ? 10.725 7.345 -1.708 1.00 93.81 83 THR A O 1
ATOM 672 N N . THR A 1 84 ? 12.010 9.072 -2.300 1.00 93.00 84 THR A N 1
ATOM 673 C CA . THR A 1 84 ? 12.085 9.670 -0.951 1.00 93.00 84 THR A CA 1
ATOM 674 C C . THR A 1 84 ? 10.734 10.178 -0.425 1.00 93.00 84 THR A C 1
ATOM 676 O O . THR A 1 84 ? 10.589 10.465 0.765 1.00 93.00 84 THR A O 1
ATOM 679 N N . ARG A 1 85 ? 9.719 10.262 -1.295 1.00 94.19 85 ARG A N 1
ATOM 680 C CA . ARG A 1 85 ? 8.329 10.592 -0.944 1.00 94.19 85 ARG A CA 1
ATOM 681 C C . ARG A 1 85 ? 7.602 9.407 -0.295 1.00 94.19 85 ARG A C 1
ATOM 683 O O . ARG A 1 85 ? 6.538 9.573 0.285 1.00 94.19 85 ARG A O 1
ATOM 690 N N . VAL A 1 86 ? 8.181 8.208 -0.342 1.00 95.50 86 VAL A N 1
ATOM 691 C CA . VAL A 1 86 ? 7.620 7.011 0.287 1.00 95.50 86 VAL A CA 1
ATOM 692 C C . VAL A 1 86 ? 8.444 6.633 1.510 1.00 95.50 86 VAL A C 1
ATOM 694 O O . VAL A 1 86 ? 9.663 6.462 1.446 1.00 95.50 86 VAL A O 1
ATOM 697 N N . GLU A 1 87 ? 7.769 6.490 2.645 1.00 94.50 87 GLU A N 1
ATOM 698 C CA . GLU A 1 87 ? 8.400 6.060 3.885 1.00 94.50 87 GLU A CA 1
ATOM 699 C C . GLU A 1 87 ? 8.469 4.541 3.982 1.00 94.50 87 GLU A C 1
ATOM 701 O O . GLU A 1 87 ? 9.519 3.994 4.302 1.00 94.50 87 GLU A O 1
ATOM 706 N N . ILE A 1 88 ? 7.370 3.849 3.688 1.00 94.00 88 ILE A N 1
ATOM 707 C CA . ILE A 1 88 ? 7.303 2.387 3.742 1.00 94.00 88 ILE A CA 1
ATOM 708 C C . ILE A 1 88 ? 6.395 1.871 2.634 1.00 94.00 88 ILE A C 1
ATOM 710 O O . ILE A 1 88 ? 5.342 2.450 2.364 1.00 94.00 88 ILE A O 1
ATOM 714 N N . ILE A 1 89 ? 6.781 0.731 2.064 1.00 96.19 89 ILE A N 1
ATOM 715 C CA . ILE A 1 89 ? 5.902 -0.123 1.275 1.00 96.19 89 ILE A CA 1
ATOM 716 C C . ILE A 1 89 ? 5.868 -1.503 1.927 1.00 96.19 89 ILE A C 1
ATOM 718 O O . ILE A 1 89 ? 6.907 -2.075 2.258 1.00 96.19 89 ILE A O 1
ATOM 722 N N . ILE A 1 90 ? 4.668 -2.042 2.112 1.00 96.56 90 ILE A N 1
ATOM 723 C CA . ILE A 1 90 ? 4.465 -3.419 2.562 1.00 96.56 90 ILE A CA 1
ATOM 724 C C . ILE A 1 90 ? 3.600 -4.104 1.525 1.00 96.56 90 ILE A C 1
ATOM 726 O O . ILE A 1 90 ? 2.492 -3.653 1.244 1.00 96.56 90 ILE A O 1
ATOM 730 N N . LEU A 1 91 ? 4.115 -5.190 0.966 1.00 96.44 91 LEU A N 1
ATOM 731 C CA . LEU A 1 91 ? 3.350 -6.086 0.122 1.00 96.44 91 LEU A CA 1
ATOM 732 C C . LEU A 1 91 ? 2.435 -6.921 1.021 1.00 96.44 91 LEU A C 1
ATOM 734 O O . LEU A 1 91 ? 2.905 -7.596 1.934 1.00 96.44 91 LEU A O 1
ATOM 738 N N . ILE A 1 92 ? 1.132 -6.833 0.783 1.00 96.00 92 ILE A N 1
ATOM 739 C CA . ILE A 1 92 ? 0.084 -7.433 1.618 1.00 96.00 92 ILE A CA 1
ATOM 740 C C . ILE A 1 92 ? -0.430 -8.722 0.995 1.00 96.00 92 ILE A C 1
ATOM 742 O O . ILE A 1 92 ? -0.633 -9.705 1.701 1.00 96.00 92 ILE A O 1
ATOM 746 N N . GLU A 1 93 ? -0.589 -8.720 -0.325 1.00 94.25 93 GLU A N 1
ATOM 747 C CA . GLU A 1 93 ? -1.042 -9.862 -1.110 1.00 94.25 93 GLU A CA 1
ATOM 748 C C . GLU A 1 93 ? -0.374 -9.830 -2.493 1.00 94.25 93 GLU A C 1
ATOM 750 O O . GLU A 1 93 ? -0.037 -8.754 -2.992 1.00 94.25 93 GLU A O 1
ATOM 755 N N . GLY A 1 94 ? -0.175 -11.002 -3.098 1.00 93.25 94 GLY A N 1
ATOM 756 C CA . GLY A 1 94 ? 0.375 -11.145 -4.445 1.00 93.25 94 GLY A CA 1
ATOM 757 C C . GLY A 1 94 ? 1.900 -11.218 -4.501 1.00 93.25 94 GLY A C 1
ATOM 758 O O . GLY A 1 94 ? 2.569 -11.619 -3.543 1.00 93.25 94 GLY A O 1
ATOM 759 N N . LEU A 1 95 ? 2.432 -10.866 -5.671 1.00 94.19 95 LEU A N 1
ATOM 760 C CA . LEU A 1 95 ? 3.848 -10.964 -6.015 1.00 94.19 95 LEU A CA 1
ATOM 761 C C . LEU A 1 95 ? 4.351 -9.628 -6.563 1.00 94.19 95 LEU A C 1
ATOM 763 O O . LEU A 1 95 ? 3.620 -8.908 -7.247 1.00 94.19 95 LEU A O 1
ATOM 767 N N . VAL A 1 96 ? 5.618 -9.327 -6.296 1.00 95.00 96 VAL A N 1
ATOM 768 C CA . VAL A 1 96 ? 6.355 -8.229 -6.941 1.00 95.00 96 VAL A CA 1
ATOM 769 C C . VAL A 1 96 ? 7.760 -8.693 -7.281 1.00 95.00 96 VAL A C 1
ATOM 771 O O . VAL A 1 96 ? 8.279 -9.613 -6.655 1.00 95.00 96 VAL A O 1
ATOM 774 N N . MET A 1 97 ? 8.393 -8.047 -8.249 1.00 95.12 97 MET A N 1
ATOM 775 C CA . MET A 1 97 ? 9.771 -8.326 -8.636 1.00 95.12 97 MET A CA 1
ATOM 776 C C . MET A 1 97 ? 10.591 -7.054 -8.494 1.00 95.12 97 MET A C 1
ATOM 778 O O . MET A 1 97 ? 10.170 -5.993 -8.943 1.00 95.12 97 MET A O 1
ATOM 782 N N . ASP A 1 98 ? 11.763 -7.144 -7.879 1.00 95.81 98 ASP A N 1
ATOM 783 C CA . ASP A 1 98 ? 12.724 -6.044 -7.926 1.00 95.81 98 ASP A CA 1
ATOM 784 C C . ASP A 1 98 ? 13.277 -5.910 -9.352 1.00 95.81 98 ASP A C 1
ATOM 786 O O . ASP A 1 98 ? 13.812 -6.872 -9.912 1.00 95.81 98 ASP A O 1
ATOM 790 N N . LYS A 1 99 ? 13.162 -4.715 -9.941 1.00 93.88 99 LYS A N 1
ATOM 791 C CA . LYS A 1 99 ? 13.598 -4.452 -11.317 1.00 93.88 99 LYS A CA 1
ATOM 792 C C . LYS A 1 99 ? 15.086 -4.716 -11.524 1.00 93.88 99 LYS A C 1
ATOM 794 O O . LYS A 1 99 ? 15.472 -5.162 -12.603 1.00 93.88 99 LYS A O 1
ATOM 799 N N . PHE A 1 100 ? 15.917 -4.434 -10.520 1.00 92.62 100 PHE A N 1
ATOM 800 C CA . PHE A 1 100 ? 17.364 -4.565 -10.656 1.00 92.62 100 PHE A CA 1
ATOM 801 C C . PHE A 1 100 ? 17.836 -5.999 -10.407 1.00 92.62 100 PHE A C 1
ATOM 803 O O . PHE A 1 100 ? 18.483 -6.588 -11.270 1.00 92.62 100 PHE A O 1
ATOM 810 N N . SER A 1 101 ? 17.499 -6.586 -9.253 1.00 93.38 101 SER A N 1
ATOM 811 C CA . SER A 1 101 ? 17.956 -7.944 -8.922 1.00 93.38 101 SER A CA 1
ATOM 812 C C . SER A 1 101 ? 17.171 -9.057 -9.617 1.00 93.38 101 SER A C 1
ATOM 814 O O . SER A 1 101 ? 17.600 -10.208 -9.559 1.00 93.38 101 SER A O 1
ATOM 816 N N . ARG A 1 102 ? 16.017 -8.745 -10.229 1.00 92.94 102 ARG A N 1
ATOM 817 C CA . ARG A 1 102 ? 15.049 -9.717 -10.774 1.00 92.94 102 ARG A CA 1
ATOM 818 C C . ARG A 1 102 ? 14.517 -10.715 -9.736 1.00 92.94 102 ARG A C 1
ATOM 820 O O . ARG A 1 102 ? 13.891 -11.712 -10.090 1.00 92.94 102 ARG A O 1
ATOM 827 N N . THR A 1 103 ? 14.722 -10.445 -8.446 1.00 93.88 103 THR A N 1
ATOM 828 C CA . THR A 1 103 ? 14.237 -11.302 -7.361 1.00 93.88 103 THR A CA 1
ATOM 829 C C . THR A 1 103 ? 12.739 -11.101 -7.173 1.00 93.88 103 THR A C 1
ATOM 831 O O . THR A 1 103 ? 12.272 -9.966 -7.055 1.00 93.88 103 THR A O 1
ATOM 834 N N . VAL A 1 104 ? 11.986 -12.202 -7.120 1.00 94.06 104 VAL A N 1
ATOM 835 C CA . VAL A 1 104 ? 10.544 -12.190 -6.851 1.00 94.06 104 VAL A CA 1
ATOM 836 C C . VAL A 1 104 ? 10.292 -12.275 -5.350 1.00 94.06 104 VAL A C 1
ATOM 838 O O . VAL A 1 104 ? 10.822 -13.141 -4.656 1.00 94.06 104 VAL A O 1
ATOM 841 N N . TYR A 1 105 ? 9.435 -11.390 -4.863 1.00 94.75 105 TYR A N 1
ATOM 842 C CA . TYR A 1 105 ? 8.998 -11.312 -3.481 1.00 94.75 105 TYR A CA 1
ATOM 843 C C . TYR A 1 105 ? 7.533 -11.715 -3.384 1.00 94.75 105 TYR A C 1
ATOM 845 O O . TYR A 1 105 ? 6.696 -11.281 -4.176 1.00 94.75 105 TYR A O 1
ATOM 853 N N . THR A 1 106 ? 7.238 -12.548 -2.389 1.00 95.06 106 THR A N 1
ATOM 854 C CA . THR A 1 106 ? 5.889 -13.046 -2.111 1.00 95.06 106 THR A CA 1
ATOM 855 C C . THR A 1 106 ? 5.349 -12.405 -0.846 1.00 95.06 106 THR A C 1
ATOM 857 O O . THR A 1 106 ? 6.072 -12.254 0.140 1.00 95.06 106 THR A O 1
ATOM 860 N N . ALA A 1 107 ? 4.080 -12.014 -0.882 1.00 95.06 107 ALA A N 1
ATOM 861 C CA . ALA A 1 107 ? 3.400 -11.443 0.264 1.00 95.06 107 ALA A CA 1
ATOM 862 C C . ALA A 1 107 ? 3.237 -12.446 1.433 1.00 95.06 107 ALA A C 1
ATOM 864 O O . ALA A 1 107 ? 3.115 -13.648 1.191 1.00 95.06 107 ALA A O 1
ATOM 865 N N . PRO A 1 108 ? 3.135 -11.970 2.689 1.00 95.88 108 PRO A N 1
ATOM 866 C CA . PRO A 1 108 ? 3.248 -10.576 3.098 1.00 95.88 108 PRO A CA 1
ATOM 867 C C . PRO A 1 108 ? 4.698 -10.212 3.474 1.00 95.88 108 PRO A C 1
ATOM 869 O O . PRO A 1 108 ? 5.355 -10.929 4.229 1.00 95.88 108 PRO A O 1
ATOM 872 N N . VAL A 1 109 ? 5.218 -9.090 2.966 1.00 95.38 109 VAL A N 1
ATOM 873 C CA . VAL A 1 109 ? 6.637 -8.725 3.147 1.00 95.38 109 VAL A CA 1
ATOM 874 C C . VAL A 1 109 ? 6.874 -7.214 3.111 1.00 95.38 109 VAL A C 1
ATOM 876 O O . VAL A 1 109 ? 6.208 -6.471 2.391 1.00 95.38 109 VAL A O 1
ATOM 879 N N . TYR A 1 110 ? 7.837 -6.743 3.907 1.00 95.50 110 TYR A N 1
ATOM 880 C CA . TYR A 1 110 ? 8.334 -5.367 3.842 1.00 95.50 110 TYR A CA 1
ATOM 881 C C . TYR A 1 110 ? 9.214 -5.187 2.603 1.00 95.50 110 TYR A C 1
ATOM 883 O O . TYR A 1 110 ? 10.141 -5.966 2.393 1.00 95.50 110 TYR A O 1
ATOM 891 N N . ILE A 1 111 ? 8.946 -4.147 1.814 1.00 95.19 111 ILE A N 1
ATOM 892 C CA . ILE A 1 111 ? 9.720 -3.816 0.618 1.00 95.19 111 ILE A CA 1
ATOM 893 C C . ILE A 1 111 ? 10.797 -2.782 0.992 1.00 95.19 111 ILE A C 1
ATOM 895 O O . ILE A 1 111 ? 10.465 -1.645 1.342 1.00 95.19 111 ILE A O 1
ATOM 899 N N . PRO A 1 112 ? 12.093 -3.142 0.933 1.00 92.25 112 PRO A N 1
ATOM 900 C CA . PRO A 1 112 ? 13.191 -2.228 1.218 1.00 92.25 112 PRO A CA 1
ATOM 901 C C . PRO A 1 112 ? 13.261 -1.057 0.232 1.00 92.25 112 PRO A C 1
ATOM 903 O O . PRO A 1 112 ? 13.123 -1.231 -0.978 1.00 92.25 112 PRO A O 1
ATOM 906 N N . LYS A 1 113 ? 13.615 0.134 0.736 1.00 90.81 113 LYS A N 1
ATOM 907 C CA . LYS A 1 113 ? 13.835 1.325 -0.108 1.00 90.81 113 LYS A CA 1
ATOM 908 C C . LYS A 1 113 ? 14.964 1.161 -1.136 1.00 90.81 113 LYS A C 1
ATOM 910 O O . LYS A 1 113 ? 14.997 1.903 -2.111 1.00 90.81 113 LYS A O 1
ATOM 915 N N . SER A 1 114 ? 15.867 0.200 -0.935 1.00 90.88 114 SER A N 1
ATOM 916 C CA . SER A 1 114 ? 16.988 -0.081 -1.840 1.00 90.88 114 SER A CA 1
ATOM 917 C C . SER A 1 114 ? 16.575 -0.678 -3.187 1.00 90.88 114 SER A C 1
ATOM 919 O O . SER A 1 114 ? 17.400 -0.704 -4.088 1.00 90.88 114 SER A O 1
ATOM 921 N N . MET A 1 115 ? 15.336 -1.164 -3.341 1.00 92.25 115 MET A N 1
ATOM 922 C CA . MET A 1 115 ? 14.876 -1.738 -4.614 1.00 92.25 115 MET 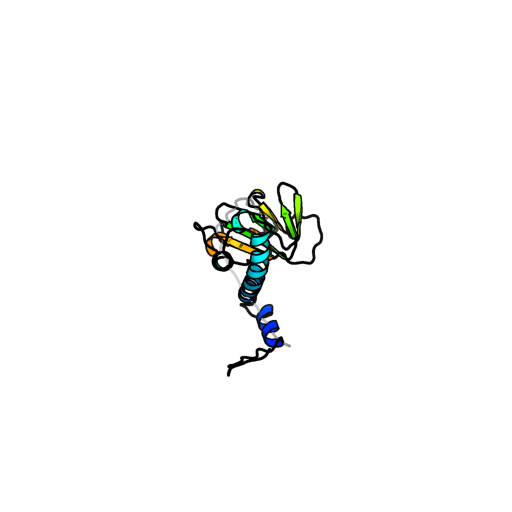A CA 1
ATOM 923 C C . MET A 1 115 ? 14.664 -0.679 -5.700 1.00 92.25 115 MET A C 1
ATOM 925 O O . MET A 1 115 ? 14.749 -1.005 -6.873 1.00 92.25 115 MET A O 1
ATOM 929 N N . HIS A 1 116 ? 14.437 0.589 -5.327 1.00 92.25 116 HIS A N 1
ATOM 930 C CA . HIS A 1 116 ? 14.179 1.738 -6.215 1.00 92.25 116 HIS A CA 1
ATOM 931 C C . HIS A 1 116 ? 12.958 1.627 -7.145 1.00 92.25 116 HIS A C 1
ATOM 933 O O . HIS A 1 116 ? 12.242 2.610 -7.303 1.00 92.25 116 HIS A O 1
ATOM 939 N N . GLU A 1 117 ? 12.680 0.475 -7.744 1.00 95.38 117 GLU A N 1
ATOM 940 C CA . GLU A 1 117 ? 11.523 0.215 -8.588 1.00 95.38 117 GLU A CA 1
ATOM 941 C C . GLU A 1 117 ? 11.115 -1.257 -8.479 1.00 95.38 117 GLU A C 1
ATOM 943 O O . GLU A 1 117 ? 11.930 -2.162 -8.662 1.00 95.38 117 GLU A O 1
ATOM 948 N N . ILE A 1 118 ? 9.834 -1.487 -8.200 1.00 95.50 118 ILE A N 1
ATOM 949 C CA . ILE A 1 118 ? 9.240 -2.823 -8.187 1.00 95.50 118 ILE A CA 1
ATOM 950 C C . ILE A 1 118 ? 8.303 -2.993 -9.377 1.00 95.50 118 ILE A C 1
ATOM 952 O O . ILE A 1 118 ? 7.541 -2.091 -9.728 1.00 95.50 118 ILE A O 1
ATOM 956 N N . ILE A 1 119 ? 8.363 -4.170 -9.978 1.00 95.06 119 ILE A N 1
ATOM 957 C CA . ILE A 1 119 ? 7.581 -4.596 -11.128 1.00 95.06 119 ILE A CA 1
ATOM 958 C C . ILE A 1 119 ? 6.411 -5.458 -10.648 1.00 95.06 119 ILE A C 1
ATOM 960 O O . ILE A 1 119 ? 6.565 -6.289 -9.747 1.00 95.06 119 ILE A O 1
ATOM 964 N N . LEU A 1 120 ? 5.246 -5.247 -11.257 1.00 93.56 120 LEU A N 1
ATOM 965 C CA . LEU A 1 120 ? 4.008 -5.976 -10.990 1.00 93.56 120 LEU A CA 1
ATOM 966 C C . LEU A 1 120 ? 3.731 -7.015 -12.090 1.00 93.56 120 LEU A C 1
ATOM 968 O O . LEU A 1 120 ? 4.272 -6.892 -13.191 1.00 93.56 120 LEU A O 1
ATOM 972 N N . PRO A 1 121 ? 2.849 -7.998 -11.832 1.00 91.06 121 PRO A N 1
ATOM 973 C CA . PRO A 1 121 ? 2.532 -9.068 -12.780 1.00 91.06 121 PRO A CA 1
ATOM 974 C C . PRO A 1 121 ? 2.080 -8.660 -14.185 1.00 91.06 121 PRO A C 1
ATOM 976 O O . PRO A 1 121 ? 2.212 -9.441 -15.119 1.00 91.06 121 PRO A O 1
ATOM 979 N N . GLU A 1 122 ? 1.546 -7.452 -14.352 1.00 87.31 122 GLU A N 1
ATOM 980 C CA . GLU A 1 122 ? 1.068 -6.949 -15.646 1.00 87.31 122 GLU A CA 1
ATOM 981 C C . GLU A 1 122 ? 2.175 -6.329 -16.519 1.00 87.31 122 GLU A C 1
ATOM 983 O O . GLU A 1 122 ? 1.921 -5.905 -17.649 1.00 87.31 122 GLU A O 1
ATOM 988 N N . HIS A 1 123 ? 3.401 -6.230 -16.007 1.00 90.38 123 HIS A N 1
ATOM 989 C CA . HIS A 1 123 ? 4.517 -5.622 -16.722 1.00 90.38 123 HIS A CA 1
ATOM 990 C C . HIS A 1 123 ? 5.066 -6.539 -17.834 1.00 90.38 123 HIS A C 1
ATOM 992 O O . HIS A 1 123 ? 5.147 -7.747 -17.624 1.00 90.38 123 HIS A O 1
ATOM 998 N N . PRO A 1 124 ? 5.537 -6.001 -18.980 1.00 88.00 124 PRO A N 1
ATOM 999 C CA . PRO A 1 124 ? 6.079 -6.812 -20.082 1.00 88.00 124 PRO A CA 1
ATOM 1000 C C . PRO A 1 124 ? 7.246 -7.727 -19.690 1.00 88.00 124 PRO A C 1
ATOM 1002 O O . PRO A 1 124 ? 7.369 -8.833 -20.200 1.00 88.00 124 PRO A O 1
ATOM 1005 N N . ASP A 1 125 ? 8.083 -7.268 -18.760 1.00 88.75 125 ASP A N 1
ATOM 1006 C CA . ASP A 1 125 ? 9.231 -8.029 -18.248 1.00 88.75 125 ASP A CA 1
ATOM 1007 C C . ASP A 1 125 ? 8.856 -9.102 -17.204 1.00 88.75 125 ASP A C 1
ATOM 1009 O O . ASP A 1 125 ? 9.745 -9.667 -16.560 1.00 88.75 125 ASP A O 1
ATOM 1013 N N . TRP A 1 126 ? 7.563 -9.338 -16.965 1.00 90.00 126 TRP A N 1
ATOM 1014 C CA . TRP A 1 126 ? 7.090 -10.323 -16.001 1.00 90.00 126 TRP A CA 1
ATOM 1015 C C . TRP A 1 126 ? 6.962 -11.711 -16.636 1.00 90.00 126 TRP A C 1
ATOM 1017 O O . TRP A 1 126 ? 6.197 -11.925 -17.572 1.00 90.00 126 TRP A O 1
ATOM 1027 N N . GLU A 1 127 ? 7.691 -12.680 -16.090 1.00 85.62 127 GLU A N 1
ATOM 1028 C CA . GLU A 1 127 ? 7.829 -14.017 -16.689 1.00 85.62 127 GLU A CA 1
ATOM 1029 C C . GLU A 1 127 ? 6.952 -15.091 -16.016 1.00 85.62 127 GLU A C 1
ATOM 1031 O O . GLU A 1 127 ? 6.884 -16.228 -16.482 1.00 85.62 127 GLU A O 1
ATOM 1036 N N . TYR A 1 128 ? 6.263 -14.757 -14.918 1.00 82.31 128 TYR A N 1
ATOM 1037 C CA . TYR A 1 128 ? 5.553 -15.728 -14.077 1.00 82.31 128 TYR A CA 1
ATOM 1038 C C . TYR A 1 128 ? 4.030 -15.608 -14.222 1.00 82.31 128 TYR A C 1
ATOM 1040 O O . TYR A 1 128 ? 3.469 -14.521 -14.193 1.00 82.31 128 TYR A O 1
ATOM 1048 N N . SER A 1 129 ? 3.297 -16.714 -14.298 1.00 80.31 129 SER A N 1
ATOM 1049 C CA . SER A 1 129 ? 1.831 -16.631 -14.224 1.00 80.31 129 SER A CA 1
ATOM 1050 C C . SER A 1 129 ? 1.380 -16.465 -12.769 1.00 80.31 129 SER A C 1
ATOM 1052 O O . SER A 1 129 ? 1.810 -17.218 -11.896 1.00 80.31 129 SER A O 1
ATOM 1054 N N . THR A 1 130 ? 0.504 -15.496 -12.494 1.00 81.81 130 THR A N 1
ATOM 1055 C CA . THR A 1 130 ? -0.171 -15.355 -11.196 1.00 81.81 130 THR A CA 1
ATOM 1056 C C . THR A 1 130 ? -1.631 -14.971 -11.392 1.00 81.81 130 THR A C 1
ATOM 1058 O O . THR A 1 130 ? -1.963 -14.154 -12.244 1.00 81.81 130 THR A O 1
ATOM 1061 N N . MET A 1 131 ? -2.497 -15.575 -10.580 1.00 82.00 131 MET A N 1
ATOM 1062 C CA . MET A 1 131 ? -3.937 -15.292 -10.531 1.00 82.00 131 MET A CA 1
ATOM 1063 C C . MET A 1 131 ? -4.296 -14.352 -9.369 1.00 82.00 131 MET A C 1
ATOM 1065 O O . MET A 1 131 ? -5.465 -14.036 -9.167 1.00 82.00 131 MET A O 1
ATOM 1069 N N . ILE A 1 132 ? -3.304 -13.962 -8.564 1.00 86.19 132 ILE A N 1
ATOM 1070 C CA . ILE A 1 132 ? -3.493 -13.177 -7.346 1.00 86.19 132 ILE A CA 1
ATOM 1071 C C . ILE A 1 132 ? -3.204 -11.709 -7.652 1.00 86.19 132 ILE A C 1
ATOM 1073 O O . ILE A 1 132 ? -2.118 -11.374 -8.129 1.00 86.19 132 ILE A O 1
ATOM 1077 N N . GLU A 1 133 ? -4.172 -10.849 -7.341 1.00 88.50 133 GLU A N 1
ATOM 1078 C CA . GLU A 1 133 ? -4.042 -9.397 -7.440 1.00 88.50 133 GLU A CA 1
ATOM 1079 C C . GLU A 1 133 ? -3.035 -8.881 -6.405 1.00 88.50 133 GLU A C 1
ATOM 1081 O O . GLU A 1 133 ? -3.119 -9.197 -5.215 1.00 88.50 133 GLU A O 1
ATOM 1086 N N . THR A 1 134 ? -2.084 -8.062 -6.851 1.00 92.44 134 THR A N 1
ATOM 1087 C CA . THR A 1 134 ? -1.086 -7.489 -5.952 1.00 92.44 134 THR A CA 1
ATOM 1088 C C . THR A 1 134 ? -1.668 -6.319 -5.166 1.00 92.44 134 THR A C 1
ATOM 1090 O O . THR A 1 134 ? -2.140 -5.336 -5.734 1.00 92.44 134 THR A O 1
ATOM 1093 N N . ARG A 1 135 ? -1.576 -6.394 -3.834 1.00 94.62 135 ARG A N 1
ATOM 1094 C CA . ARG A 1 135 ? -2.019 -5.333 -2.919 1.00 94.62 135 ARG A CA 1
ATOM 1095 C C . ARG A 1 135 ? -0.885 -4.909 -2.017 1.00 94.62 135 ARG A C 1
ATOM 1097 O O . ARG A 1 135 ? -0.160 -5.739 -1.471 1.00 94.62 135 ARG A O 1
ATOM 1104 N N . MET A 1 136 ? -0.775 -3.609 -1.794 1.00 95.69 136 MET A N 1
ATOM 1105 C CA . MET A 1 136 ? 0.314 -3.043 -1.012 1.00 95.69 136 MET A CA 1
ATOM 1106 C C . MET A 1 136 ? -0.162 -1.876 -0.157 1.00 95.69 136 MET A C 1
ATOM 1108 O O . MET A 1 136 ? -0.990 -1.077 -0.578 1.00 95.69 136 MET A O 1
ATOM 1112 N N . LEU A 1 137 ? 0.368 -1.784 1.058 1.00 97.44 137 LEU A N 1
ATOM 1113 C CA . LEU A 1 137 ? 0.219 -0.620 1.919 1.00 97.44 137 LEU A CA 1
ATOM 1114 C C . LEU A 1 137 ? 1.388 0.319 1.663 1.00 97.44 137 LEU A C 1
ATOM 1116 O O . LEU A 1 137 ? 2.545 -0.087 1.770 1.00 97.44 137 LEU A O 1
ATOM 1120 N N . ILE A 1 138 ? 1.077 1.575 1.367 1.00 96.94 138 ILE A N 1
ATOM 1121 C CA . ILE A 1 138 ? 2.070 2.613 1.109 1.00 96.94 138 ILE A CA 1
ATOM 1122 C C . ILE A 1 138 ? 1.913 3.694 2.160 1.00 96.94 138 ILE A C 1
ATOM 1124 O O . ILE A 1 138 ? 0.823 4.227 2.357 1.00 96.94 138 ILE A O 1
ATOM 1128 N N . ILE A 1 139 ? 3.010 4.020 2.834 1.00 96.62 139 ILE A N 1
ATOM 1129 C CA . ILE A 1 139 ? 3.066 5.088 3.827 1.00 96.62 139 ILE A CA 1
ATOM 1130 C C . ILE A 1 139 ? 3.838 6.252 3.211 1.00 96.62 139 ILE A C 1
ATOM 1132 O O . ILE A 1 139 ? 5.025 6.085 2.916 1.00 96.62 139 ILE A O 1
ATOM 1136 N N . PRO A 1 140 ? 3.200 7.417 3.004 1.00 96.25 140 PRO A N 1
ATOM 1137 C CA . PRO A 1 140 ? 3.894 8.616 2.556 1.00 96.25 140 PRO A CA 1
ATOM 1138 C C . PRO A 1 140 ? 4.943 9.053 3.580 1.00 96.25 140 PRO A C 1
ATOM 1140 O O . PRO A 1 140 ? 4.762 8.880 4.789 1.00 96.25 140 PRO A O 1
ATOM 1143 N N . SER A 1 141 ? 6.029 9.657 3.107 1.00 94.81 141 SER A N 1
ATOM 1144 C CA . SER A 1 141 ? 6.945 10.381 3.987 1.00 94.81 141 SER A CA 1
ATOM 1145 C C . SER A 1 141 ? 6.345 11.722 4.412 1.00 94.81 141 SER A C 1
ATOM 1147 O O . SER A 1 141 ? 5.359 12.191 3.848 1.00 94.81 141 SER A O 1
ATOM 1149 N N . ASN A 1 142 ? 6.950 12.379 5.404 1.00 91.75 142 ASN A N 1
ATOM 1150 C CA . ASN A 1 142 ? 6.431 13.642 5.952 1.00 91.75 142 ASN A CA 1
ATOM 1151 C C . ASN A 1 142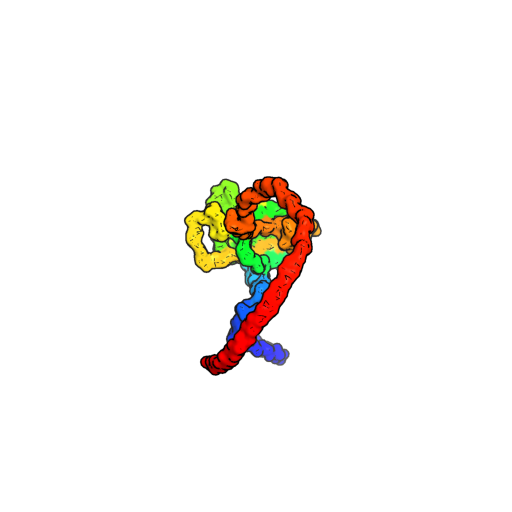 ? 6.433 14.818 4.950 1.00 91.75 142 ASN A C 1
ATOM 1153 O O . ASN A 1 142 ? 5.902 15.876 5.269 1.00 91.75 142 ASN A O 1
ATOM 1157 N N . ILE A 1 143 ? 7.051 14.650 3.777 1.00 90.00 143 ILE A N 1
ATOM 1158 C CA . ILE A 1 143 ? 7.154 15.670 2.723 1.00 90.00 143 ILE A CA 1
ATOM 1159 C C . ILE A 1 143 ? 6.179 15.436 1.561 1.00 90.00 143 ILE A C 1
ATOM 1161 O O . ILE A 1 143 ? 6.292 16.107 0.541 1.00 90.00 143 ILE A O 1
ATOM 1165 N N . SER A 1 144 ? 5.282 14.452 1.663 1.00 92.62 144 SER A N 1
ATOM 1166 C CA . SER A 1 144 ? 4.295 14.160 0.619 1.00 92.62 144 SER A CA 1
ATOM 1167 C C . SER A 1 144 ? 3.005 13.594 1.205 1.00 92.62 144 SER A C 1
ATOM 1169 O O . SER A 1 144 ? 2.935 13.238 2.382 1.00 92.62 144 SER A O 1
ATOM 1171 N N . ASN A 1 145 ? 1.973 13.496 0.374 1.00 92.25 145 ASN A N 1
ATOM 1172 C CA . ASN A 1 145 ? 0.684 12.924 0.740 1.00 92.25 145 ASN A CA 1
ATOM 1173 C C . ASN A 1 145 ? 0.189 11.928 -0.324 1.00 92.25 145 ASN A C 1
ATOM 1175 O O . ASN A 1 145 ? 0.831 11.700 -1.349 1.00 92.25 145 ASN A O 1
ATOM 1179 N N . GLU A 1 146 ? -0.956 11.303 -0.059 1.00 91.75 146 GLU A N 1
ATOM 1180 C CA . GLU A 1 146 ? -1.562 10.300 -0.937 1.00 91.75 146 GLU A CA 1
ATOM 1181 C C . GLU A 1 146 ? -1.876 10.828 -2.348 1.00 91.75 146 GLU A C 1
ATOM 1183 O O . GLU A 1 146 ? -1.572 10.152 -3.331 1.00 91.75 146 GLU A O 1
ATOM 1188 N N . GLU A 1 147 ? -2.451 12.026 -2.467 1.00 91.00 147 GLU A N 1
ATOM 1189 C CA . GLU A 1 147 ? -2.837 12.624 -3.756 1.00 91.00 147 GLU A CA 1
ATOM 1190 C C . GLU A 1 147 ? -1.605 12.875 -4.626 1.00 91.00 147 GLU A C 1
ATOM 1192 O O . GLU A 1 147 ? -1.544 12.537 -5.807 1.00 91.00 147 GLU A O 1
ATOM 1197 N N . GLU A 1 148 ? -0.570 13.390 -3.983 1.00 91.44 148 GLU A N 1
ATOM 1198 C CA . GLU A 1 148 ? 0.737 13.666 -4.543 1.00 91.44 148 GLU A CA 1
ATOM 1199 C C . GLU A 1 148 ? 1.470 12.421 -5.065 1.00 91.44 148 GLU A C 1
ATOM 1201 O O . GLU A 1 148 ? 2.190 12.497 -6.068 1.00 91.44 148 GLU A O 1
ATOM 1206 N N . LEU A 1 149 ? 1.308 11.285 -4.381 1.00 91.94 149 LEU A N 1
ATOM 1207 C CA . LEU A 1 149 ? 1.874 9.995 -4.781 1.00 91.94 149 LEU A CA 1
ATOM 1208 C C . LEU A 1 149 ? 1.067 9.329 -5.902 1.00 91.94 149 LEU A C 1
ATOM 1210 O O . LEU A 1 149 ? 1.642 8.570 -6.684 1.00 91.94 149 LEU A O 1
ATOM 1214 N N . LYS A 1 150 ? -0.236 9.619 -5.993 1.00 89.56 150 LYS A N 1
ATOM 1215 C CA . LYS A 1 150 ? -1.144 9.120 -7.038 1.00 89.56 150 LYS A CA 1
ATOM 1216 C C . LYS A 1 150 ? -1.154 9.967 -8.315 1.00 89.56 150 LYS A C 1
ATOM 1218 O O . LYS A 1 150 ? -1.594 9.475 -9.349 1.00 89.56 150 LYS A O 1
ATOM 1223 N N . GLY A 1 151 ? -0.714 11.222 -8.244 1.00 86.69 151 GLY A N 1
ATOM 1224 C CA . GLY A 1 151 ? -0.807 12.179 -9.347 1.00 86.69 151 GLY A CA 1
ATOM 1225 C C . GLY A 1 151 ? 0.103 11.894 -10.559 1.00 86.69 151 GLY A C 1
ATOM 1226 O O . GLY A 1 151 ? 0.869 10.932 -10.560 1.00 86.69 151 GLY A O 1
ATOM 1227 N N . PRO A 1 152 ? 0.087 12.770 -11.586 1.00 78.88 152 PRO A N 1
ATOM 1228 C CA . PRO A 1 152 ? 0.811 12.590 -12.859 1.00 78.88 152 PRO A CA 1
ATOM 1229 C C . PRO A 1 152 ? 2.348 12.506 -12.757 1.00 78.88 152 PRO A C 1
ATOM 1231 O O . PRO A 1 152 ? 3.009 12.060 -13.690 1.00 78.88 152 PRO A O 1
ATOM 1234 N N . GLY A 1 153 ? 2.926 12.918 -11.625 1.00 83.38 153 GLY A N 1
ATOM 1235 C CA . GLY A 1 153 ? 4.346 12.749 -11.271 1.00 83.38 153 GLY A CA 1
ATOM 1236 C C . GLY A 1 153 ? 4.552 11.801 -10.086 1.00 83.38 153 GLY A C 1
ATOM 1237 O O . GLY A 1 153 ? 5.535 11.908 -9.353 1.00 83.38 153 GLY A O 1
ATOM 1238 N N . GLY A 1 154 ? 3.562 10.948 -9.838 1.00 89.50 154 GLY A N 1
ATOM 1239 C CA . GLY A 1 154 ? 3.512 10.016 -8.733 1.00 89.50 154 GLY A CA 1
ATOM 1240 C C . GLY A 1 154 ? 4.453 8.829 -8.899 1.00 89.50 154 GLY A C 1
ATOM 1241 O O . GLY A 1 154 ? 5.280 8.745 -9.812 1.00 89.50 154 GLY A O 1
ATOM 1242 N N . ILE A 1 155 ? 4.303 7.887 -7.976 1.00 93.06 155 ILE A N 1
ATOM 1243 C CA . ILE A 1 155 ? 5.146 6.690 -7.904 1.00 93.06 155 ILE A CA 1
ATOM 1244 C C . ILE A 1 155 ? 4.649 5.555 -8.798 1.00 93.06 155 ILE A C 1
ATOM 1246 O O . ILE A 1 155 ? 5.412 4.644 -9.098 1.00 93.06 155 ILE A O 1
ATOM 1250 N N . PHE A 1 156 ? 3.392 5.599 -9.232 1.00 93.31 156 PHE A N 1
ATOM 1251 C CA . PHE A 1 156 ? 2.782 4.538 -10.027 1.00 93.31 156 PHE A CA 1
ATOM 1252 C C . PHE A 1 156 ? 3.053 4.735 -11.516 1.00 93.31 156 PHE A C 1
ATOM 1254 O O . PHE A 1 156 ? 2.949 5.851 -12.032 1.00 93.31 156 PHE A O 1
ATOM 1261 N N . LYS A 1 157 ? 3.392 3.645 -12.205 1.00 92.12 157 LYS A N 1
ATOM 1262 C CA . LYS A 1 157 ? 3.521 3.592 -13.662 1.00 92.12 157 LYS A CA 1
ATOM 1263 C C . LYS A 1 157 ? 2.459 2.668 -14.234 1.00 92.12 157 LYS A C 1
ATOM 1265 O O . LYS A 1 157 ? 2.173 1.609 -13.674 1.00 92.12 157 LYS A O 1
ATOM 1270 N N . PHE A 1 158 ? 1.894 3.093 -15.354 1.00 88.81 158 PHE A N 1
ATOM 1271 C CA . PHE A 1 158 ? 0.775 2.438 -16.017 1.00 88.81 158 PHE A CA 1
ATOM 1272 C C . PHE A 1 158 ? 1.197 1.932 -17.381 1.00 88.81 158 PHE A C 1
ATOM 1274 O O . PHE A 1 158 ? 2.123 2.475 -17.989 1.00 88.81 158 PHE A O 1
ATOM 1281 N N . ARG A 1 159 ? 0.497 0.909 -17.868 1.00 82.38 159 ARG A N 1
ATOM 1282 C CA . ARG A 1 159 ? 0.688 0.439 -19.235 1.00 82.38 159 ARG A CA 1
ATOM 1283 C C . ARG A 1 159 ? 0.330 1.556 -20.212 1.00 82.38 159 ARG A C 1
ATOM 1285 O O . ARG A 1 159 ? -0.783 2.082 -20.185 1.00 82.38 159 ARG A O 1
ATOM 1292 N N . GLU A 1 160 ? 1.254 1.913 -21.098 1.00 75.44 160 GLU A N 1
ATOM 1293 C CA . GLU A 1 160 ? 0.914 2.779 -22.222 1.00 75.44 160 GLU A CA 1
ATOM 1294 C C . GLU A 1 160 ? -0.082 2.027 -23.113 1.00 75.44 160 GLU A C 1
ATOM 1296 O O . GLU A 1 160 ? 0.179 0.909 -23.563 1.00 75.44 160 GLU A O 1
ATOM 1301 N N . LYS A 1 161 ? -1.263 2.609 -23.346 1.00 64.50 161 LYS A N 1
ATOM 1302 C CA . LYS A 1 161 ? -2.157 2.100 -24.388 1.00 64.50 161 LYS A CA 1
ATOM 1303 C C . LYS A 1 161 ? -1.465 2.361 -25.718 1.00 64.50 161 LYS A C 1
ATOM 1305 O O . LYS A 1 161 ? -1.296 3.521 -26.094 1.00 64.50 161 LYS A O 1
ATOM 1310 N N . GLU A 1 162 ? -1.062 1.300 -26.411 1.00 54.09 162 GLU A N 1
ATOM 1311 C CA . GLU A 1 162 ? -0.632 1.392 -27.802 1.00 54.09 162 GLU A CA 1
ATOM 1312 C C . GLU A 1 162 ? -1.716 2.151 -28.576 1.00 54.09 162 GLU A C 1
ATOM 1314 O O . GLU A 1 162 ? -2.837 1.671 -28.741 1.00 54.09 162 GLU A O 1
ATOM 1319 N N . ARG A 1 163 ? -1.414 3.377 -29.018 1.00 44.66 163 ARG A N 1
ATOM 1320 C CA . ARG A 1 163 ? -2.211 3.999 -30.074 1.00 44.66 163 ARG A CA 1
ATOM 1321 C C . ARG A 1 163 ? -1.988 3.133 -31.304 1.00 44.66 163 ARG A C 1
ATOM 1323 O O . ARG A 1 163 ? -0.871 3.107 -31.821 1.00 44.66 163 ARG A O 1
ATOM 1330 N N . SER A 1 164 ? -3.021 2.429 -31.751 1.00 44.62 164 SER A N 1
ATOM 1331 C CA . SER A 1 164 ? -3.050 1.810 -33.073 1.00 44.62 164 SER A CA 1
ATOM 1332 C C . SER A 1 164 ? -2.680 2.880 -34.103 1.00 44.62 164 SER A C 1
ATOM 1334 O O . SER A 1 164 ? -3.446 3.811 -34.346 1.00 44.62 164 SER A O 1
ATOM 1336 N N . ARG A 1 165 ? -1.469 2.796 -34.657 1.00 50.38 165 ARG A N 1
ATOM 1337 C CA . ARG A 1 165 ? -0.952 3.692 -35.701 1.00 50.38 165 ARG A CA 1
ATOM 1338 C C . ARG A 1 165 ? -1.478 3.278 -37.081 1.00 50.38 165 ARG A C 1
ATOM 1340 O O . ARG A 1 165 ? -0.689 3.150 -38.004 1.00 50.38 165 ARG A O 1
ATOM 1347 N N . ASP A 1 166 ? -2.790 3.087 -37.202 1.00 51.09 166 ASP A N 1
ATOM 1348 C CA . ASP A 1 166 ? -3.438 2.692 -38.464 1.00 51.09 166 ASP A CA 1
ATOM 1349 C C . ASP A 1 166 ? -4.524 3.670 -38.939 1.00 51.09 166 ASP A C 1
ATOM 1351 O O . ASP A 1 166 ? -5.232 3.367 -39.891 1.00 51.09 166 ASP A O 1
ATOM 1355 N N . ASP A 1 167 ? -4.632 4.867 -38.353 1.00 52.06 167 ASP A N 1
ATOM 1356 C CA . ASP A 1 167 ? -5.622 5.866 -38.790 1.00 52.06 167 ASP A CA 1
ATOM 1357 C C . ASP A 1 167 ? -4.999 7.267 -38.902 1.00 52.06 167 ASP A C 1
ATOM 1359 O O . ASP A 1 167 ? -5.265 8.162 -38.108 1.00 52.06 167 ASP A O 1
ATOM 1363 N N . ASP A 1 168 ? -4.042 7.400 -39.827 1.00 52.09 168 ASP A N 1
ATOM 1364 C CA . ASP A 1 168 ? -3.816 8.616 -40.630 1.00 52.09 168 ASP A CA 1
ATOM 1365 C C . ASP A 1 168 ? -2.629 8.394 -41.585 1.00 52.09 168 ASP A C 1
ATOM 1367 O O . ASP A 1 168 ? -1.477 8.742 -41.315 1.00 52.09 168 ASP A O 1
ATOM 1371 N N . SER A 1 169 ? -2.910 7.795 -42.744 1.00 43.41 169 SER A N 1
ATOM 1372 C CA . SER A 1 169 ? -2.004 7.830 -43.897 1.00 43.41 169 SER A CA 1
ATOM 1373 C C . SER A 1 169 ? -2.479 8.898 -44.888 1.00 43.41 169 SER A C 1
ATOM 1375 O O . SER A 1 169 ? -3.429 8.649 -45.632 1.00 43.41 169 SER A O 1
ATOM 1377 N N . PRO A 1 170 ? -1.827 10.073 -44.995 1.00 41.81 170 PRO A N 1
ATOM 1378 C CA . PRO A 1 170 ? -2.157 11.043 -46.026 1.00 41.81 170 PRO A CA 1
ATOM 1379 C C . PRO A 1 170 ? -1.412 10.676 -47.316 1.00 41.81 170 PRO A C 1
ATOM 1381 O O . PRO A 1 170 ? -0.318 11.163 -47.603 1.00 41.81 170 PRO A O 1
ATOM 1384 N N . HIS A 1 171 ? -1.993 9.804 -48.138 1.00 43.34 171 HIS A N 1
ATOM 1385 C CA . HIS A 1 171 ? -1.560 9.666 -49.530 1.00 43.34 171 HIS A CA 1
ATOM 1386 C C . HIS A 1 171 ? -2.165 10.786 -50.392 1.00 43.34 171 HIS A C 1
ATOM 1388 O O . HIS A 1 171 ? -3.266 10.693 -50.920 1.00 43.34 171 HIS A O 1
ATOM 1394 N N . ARG A 1 172 ? -1.383 11.867 -50.502 1.00 36.16 172 ARG A N 1
ATOM 1395 C CA . ARG A 1 172 ? -1.044 12.616 -51.728 1.00 36.16 172 ARG A CA 1
ATOM 1396 C C . ARG A 1 172 ? -2.170 12.828 -52.765 1.00 36.16 172 ARG A C 1
ATOM 1398 O O . ARG A 1 172 ? -2.374 12.008 -53.654 1.00 36.16 172 ARG A O 1
ATOM 1405 N N . LYS A 1 173 ? -2.736 14.040 -52.789 1.00 38.25 173 LYS A N 1
ATOM 1406 C CA . LYS A 1 173 ? -3.181 14.700 -54.031 1.00 38.25 173 LYS A CA 1
ATOM 1407 C C . LYS A 1 173 ? -2.445 16.032 -54.165 1.00 38.25 173 LYS A C 1
ATOM 1409 O O . LYS A 1 173 ? -2.860 17.035 -53.600 1.00 38.25 173 LYS A O 1
ATOM 1414 N N . VAL A 1 174 ? -1.319 16.021 -54.877 1.00 36.75 174 VAL A N 1
ATOM 1415 C CA . VAL A 1 174 ? -0.717 17.253 -55.405 1.00 36.75 174 VAL A CA 1
ATOM 1416 C C . VAL A 1 174 ? -1.488 17.540 -56.690 1.00 36.75 174 VAL A C 1
ATOM 1418 O O . VAL A 1 174 ? -1.371 16.787 -57.655 1.00 36.75 174 VAL A O 1
ATOM 1421 N N . GLY A 1 175 ? -2.395 18.514 -56.626 1.00 35.97 175 GLY A N 1
ATOM 1422 C CA . GLY A 1 175 ? -3.257 18.909 -57.734 1.00 35.97 175 GLY A CA 1
ATOM 1423 C C . GLY A 1 175 ? -2.467 19.618 -58.830 1.00 35.97 175 GLY A C 1
ATOM 1424 O O . GLY A 1 175 ? -1.572 20.407 -58.543 1.00 35.97 175 GLY A O 1
ATOM 1425 N N . PHE A 1 176 ? -2.807 19.305 -60.078 1.00 32.66 176 PHE A N 1
ATOM 1426 C CA . PHE A 1 176 ? -2.516 20.148 -61.230 1.00 32.66 176 PHE A CA 1
ATOM 1427 C C . PHE A 1 176 ? -3.516 21.312 -61.244 1.00 32.66 176 PHE A C 1
ATOM 1429 O O . PHE A 1 176 ? -4.721 21.082 -61.127 1.00 32.66 176 PHE A O 1
ATOM 1436 N N . ASP A 1 177 ? -3.001 22.532 -61.394 1.00 40.22 177 ASP A N 1
ATOM 1437 C CA . ASP A 1 177 ? -3.768 23.755 -61.630 1.00 40.22 177 ASP A CA 1
ATOM 1438 C C . ASP A 1 177 ? -4.554 23.667 -62.941 1.00 40.22 177 ASP A C 1
ATOM 1440 O O . ASP A 1 177 ? -3.946 23.541 -64.003 1.00 40.22 177 ASP A O 1
ATOM 1444 N N . VAL A 1 178 ? -5.883 23.811 -62.878 1.00 33.81 178 VAL A N 1
ATOM 1445 C CA . VAL A 1 178 ? -6.684 24.380 -63.974 1.00 33.81 178 VAL A CA 1
ATOM 1446 C C . VAL A 1 178 ? -7.903 25.102 -63.382 1.00 33.81 178 VAL A C 1
ATOM 1448 O O . VAL A 1 178 ? -8.834 24.468 -62.887 1.00 33.81 178 VAL A O 1
ATOM 1451 N N . ASP A 1 179 ? -7.899 26.434 -63.460 1.00 40.31 179 ASP A N 1
ATOM 1452 C CA . ASP A 1 179 ? -9.067 27.299 -63.248 1.00 40.31 179 ASP A CA 1
ATOM 1453 C C . ASP A 1 179 ? -10.109 27.107 -64.364 1.00 40.31 179 ASP A C 1
ATOM 1455 O O . ASP A 1 179 ? -9.743 27.107 -65.544 1.00 40.31 179 ASP A O 1
ATOM 1459 N N . PRO A 1 180 ? -11.415 27.109 -64.050 1.00 35.97 180 PRO A N 1
ATOM 1460 C CA . PRO A 1 180 ? -12.436 27.446 -65.030 1.00 35.97 180 PRO A CA 1
ATOM 1461 C C . PRO A 1 180 ? -13.203 28.706 -64.607 1.00 35.97 180 PRO A C 1
ATOM 1463 O O . PRO A 1 180 ? -14.061 28.675 -63.723 1.00 35.97 180 PRO A O 1
ATOM 1466 N N . LYS A 1 181 ? -12.932 29.822 -65.296 1.00 35.47 181 LYS A N 1
ATOM 1467 C CA . LYS A 1 181 ? -13.878 30.942 -65.397 1.00 35.47 181 LYS A CA 1
ATOM 1468 C C . LYS A 1 181 ? -15.012 30.575 -66.360 1.00 35.47 181 LYS A C 1
ATOM 1470 O O . LYS A 1 181 ? -14.746 30.070 -67.443 1.00 35.47 181 LYS A O 1
ATOM 1475 N N . GLU A 1 182 ? -16.232 30.864 -65.901 1.00 36.84 182 GLU A N 1
ATOM 1476 C CA . GLU A 1 182 ? -17.497 31.164 -66.599 1.00 36.84 182 GLU A CA 1
ATOM 1477 C C . GLU A 1 182 ? -17.707 30.683 -68.046 1.00 36.84 182 GLU A C 1
ATOM 1479 O O . GLU A 1 182 ? -16.956 31.061 -68.931 1.00 36.84 182 GLU A O 1
ATOM 1484 N N . ILE A 1 183 ? -18.862 30.048 -68.308 1.00 32.91 183 ILE A N 1
ATOM 1485 C CA . ILE A 1 183 ? -19.801 30.446 -69.379 1.00 32.91 183 ILE A CA 1
ATOM 1486 C C . ILE A 1 183 ? -21.228 29.980 -69.017 1.00 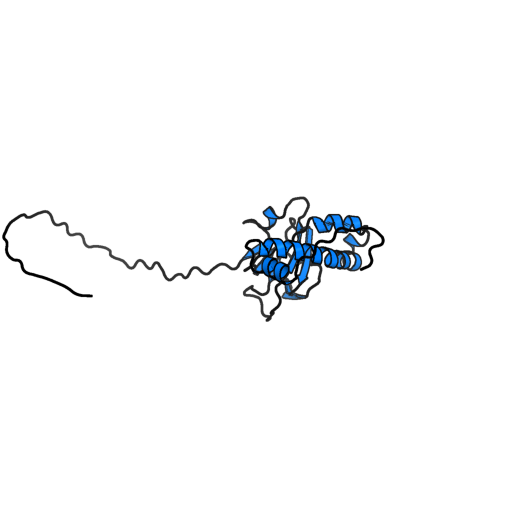32.91 183 ILE A C 1
ATOM 1488 O O . ILE A 1 183 ? -21.482 28.831 -68.667 1.00 32.91 183 ILE A O 1
ATOM 1492 N N . VAL A 1 184 ? -22.153 30.932 -69.127 1.00 34.94 184 VAL A N 1
ATOM 1493 C CA . VAL A 1 184 ? -23.621 30.861 -69.043 1.00 34.94 184 VAL A CA 1
ATOM 1494 C C . VAL A 1 184 ? -24.211 30.302 -70.345 1.00 34.94 184 VAL A C 1
ATOM 1496 O O . VAL A 1 184 ? -23.779 30.762 -71.393 1.00 34.94 184 VAL A O 1
ATOM 1499 N N . THR A 1 185 ? -25.246 29.440 -70.322 1.00 30.38 185 THR A N 1
ATOM 1500 C CA . THR A 1 185 ? -26.581 29.634 -70.976 1.00 30.38 185 THR A CA 1
ATOM 1501 C C . THR A 1 185 ? -27.473 28.371 -70.970 1.00 30.38 185 THR A C 1
ATOM 1503 O O . THR A 1 185 ? -26.978 27.295 -71.263 1.00 30.38 185 THR A O 1
ATOM 1506 N N . LYS A 1 186 ? -28.780 28.582 -70.671 1.00 30.53 186 LYS A N 1
ATOM 1507 C CA . LYS A 1 186 ? -30.049 28.036 -71.255 1.00 30.53 186 LYS A CA 1
ATOM 1508 C C . LYS A 1 186 ? -30.095 26.537 -71.657 1.00 30.53 186 LYS A C 1
ATOM 1510 O O . LYS A 1 186 ? -29.185 26.056 -72.299 1.00 30.53 186 LYS A O 1
ATOM 1515 N N . SER A 1 187 ? -31.135 25.735 -71.410 1.00 30.55 187 SER A N 1
ATOM 1516 C CA . SER A 1 187 ? -32.593 25.944 -71.525 1.00 30.55 187 SER A CA 1
ATOM 1517 C C . SER A 1 187 ? -33.342 24.645 -71.146 1.00 30.55 187 SER A C 1
ATOM 1519 O O . SER A 1 187 ? -32.781 23.572 -71.319 1.00 30.55 187 SER A O 1
ATOM 1521 N N . GLU A 1 188 ? -34.619 24.788 -70.751 1.00 31.05 188 GLU A N 1
ATOM 1522 C CA . GLU A 1 188 ? -35.765 23.869 -70.996 1.00 31.05 188 GLU A CA 1
ATOM 1523 C C . GLU A 1 188 ? -35.724 22.439 -70.402 1.00 31.05 188 GLU A C 1
ATOM 1525 O O . GLU A 1 188 ? -34.881 21.623 -70.732 1.00 31.05 188 GLU A O 1
ATOM 1530 N N . ASN A 1 189 ? -36.541 22.127 -69.387 1.00 30.23 189 ASN A N 1
ATOM 1531 C CA . ASN A 1 189 ? -37.981 21.783 -69.379 1.00 30.23 189 ASN A CA 1
ATOM 1532 C C . ASN A 1 189 ? -38.295 20.283 -69.579 1.00 30.23 189 ASN A C 1
ATOM 1534 O O . ASN A 1 189 ? -37.744 19.621 -70.447 1.00 30.23 189 ASN A O 1
ATOM 1538 N N . LEU A 1 190 ? -39.334 19.871 -68.835 1.00 32.22 190 LEU A N 1
ATOM 1539 C CA . LEU A 1 190 ? -40.266 18.743 -69.005 1.00 32.22 190 LEU A CA 1
ATOM 1540 C C . LEU A 1 190 ? -40.080 17.452 -68.172 1.00 32.22 190 LEU A C 1
ATOM 1542 O O . LEU A 1 190 ? -39.208 16.627 -68.412 1.00 32.22 190 LEU A O 1
ATOM 1546 N N . ASN A 1 191 ? -41.117 17.268 -67.337 1.00 33.03 191 ASN A N 1
ATOM 1547 C CA . ASN A 1 191 ? -41.902 16.050 -67.074 1.00 33.03 191 ASN A CA 1
ATOM 1548 C C . ASN A 1 191 ? -41.355 15.068 -66.028 1.00 33.03 191 ASN A C 1
ATOM 1550 O O . ASN A 1 191 ? -40.329 14.435 -66.218 1.00 33.03 191 ASN A O 1
ATOM 1554 N N . SER A 1 192 ? -41.914 15.036 -64.812 1.00 32.41 192 SER A N 1
ATOM 1555 C CA . SER A 1 192 ? -43.240 14.536 -64.381 1.00 32.41 192 SER A CA 1
ATOM 1556 C C . SER A 1 192 ? -43.279 13.020 -64.157 1.00 32.41 192 SER A C 1
ATOM 1558 O O . SER A 1 192 ? -42.684 12.251 -64.902 1.00 32.41 192 SER A O 1
ATOM 1560 N N . THR A 1 193 ? -44.123 12.643 -63.185 1.00 32.62 193 THR A N 1
ATOM 1561 C CA . THR A 1 193 ? -44.896 11.385 -63.115 1.00 32.62 193 THR A CA 1
ATOM 1562 C C . THR A 1 193 ? -44.455 10.380 -62.026 1.00 32.62 193 THR A C 1
ATOM 1564 O O . THR A 1 193 ? -43.607 9.524 -62.241 1.00 32.62 193 THR A O 1
ATOM 1567 N N . THR A 1 194 ? -45.217 10.431 -60.911 1.00 34.53 194 THR A N 1
ATOM 1568 C CA . THR A 1 194 ? -45.774 9.317 -60.079 1.00 34.53 194 THR A CA 1
ATOM 1569 C C . THR A 1 194 ? -44.847 8.485 -59.174 1.00 34.53 194 THR A C 1
ATOM 1571 O O . THR A 1 194 ? -43.825 7.989 -59.613 1.00 34.53 194 THR A O 1
ATOM 1574 N N . SER A 1 195 ? -45.119 8.401 -57.856 1.00 31.83 195 SER A N 1
ATOM 1575 C CA . SER A 1 195 ? -46.143 7.565 -57.154 1.00 31.83 195 SER A CA 1
ATOM 1576 C C . SER A 1 195 ? -45.599 6.143 -56.966 1.00 31.83 195 SER A C 1
ATOM 1578 O O . SER A 1 195 ? -45.092 5.579 -57.917 1.00 31.83 195 SER A O 1
ATOM 1580 N N . SER A 1 196 ? -45.645 5.438 -55.838 1.00 30.98 196 SER A N 1
ATOM 1581 C CA . SER A 1 196 ? -46.127 5.586 -54.461 1.00 30.98 196 SER A CA 1
ATOM 1582 C C . SER A 1 196 ? -45.749 4.266 -53.754 1.00 30.98 196 SER A C 1
ATOM 1584 O O . SER A 1 196 ? -45.734 3.249 -54.439 1.00 30.98 196 SER A O 1
ATOM 1586 N N . LYS A 1 197 ? -45.696 4.262 -52.403 1.00 34.69 197 LYS A N 1
ATOM 1587 C CA . LYS A 1 197 ? -46.137 3.139 -51.525 1.00 34.69 197 LYS A CA 1
ATOM 1588 C C . LYS A 1 197 ? -45.253 1.856 -51.544 1.00 34.69 197 LYS A C 1
ATOM 1590 O O . LYS A 1 197 ? -44.612 1.576 -52.535 1.00 34.69 197 LYS A O 1
ATOM 1595 N N . ILE A 1 198 ? -45.116 1.012 -50.516 1.00 36.69 198 ILE A N 1
ATOM 1596 C CA . ILE A 1 198 ? -45.849 0.640 -49.288 1.00 36.69 198 ILE A CA 1
ATOM 1597 C C . ILE A 1 198 ? -44.823 -0.037 -48.337 1.00 36.69 198 ILE A C 1
ATOM 1599 O O . ILE A 1 198 ? -43.843 -0.575 -48.842 1.00 36.69 198 ILE A O 1
ATOM 1603 N N . LEU A 1 199 ? -45.119 0.009 -47.024 1.00 37.09 199 LEU A N 1
ATOM 1604 C CA . LEU A 1 199 ? -44.635 -0.794 -45.873 1.00 37.09 199 LEU A CA 1
ATOM 1605 C C . LEU A 1 199 ? -43.321 -1.585 -45.991 1.00 37.09 199 LEU A C 1
ATOM 1607 O O . LEU A 1 199 ? -43.281 -2.577 -46.748 1.00 37.09 199 LEU A O 1
#